Protein AF-A0A1G4JV07-F1 (afdb_monomer)

Solvent-accessible surface area (backbone atoms only — not comparable to full-atom values): 12553 Å² total; per-residue (Å²): 105,72,64,54,53,48,37,48,49,51,41,51,51,50,42,48,56,48,34,62,59,65,68,44,61,67,63,41,52,52,54,50,50,49,52,51,47,24,53,51,43,24,53,48,52,45,50,46,49,62,50,58,77,54,56,91,57,59,74,72,52,53,56,52,48,52,50,50,49,55,51,44,47,50,50,52,42,50,44,52,52,53,50,50,52,49,50,51,50,51,53,50,45,68,73,70,62,49,64,71,69,69,44,64,68,37,84,72,34,50,63,60,37,56,76,70,69,53,54,60,89,92,75,46,65,71,60,64,60,52,51,51,51,52,50,42,54,50,37,49,33,44,31,34,40,42,24,54,26,56,45,58,78,46,98,88,51,67,69,28,41,50,36,40,93,72,41,46,50,90,82,47,44,59,53,17,70,80,69,32,63,55,84,79,66,84,85,79,70,84,43,76,49,46,64,68,64,79,79,74,66,79,94,71,93,76,83,78,86,74,84,81,81,76,87,128

Radius of gyration: 21.85 Å; Cα contacts (8 Å, |Δi|>4): 195; chains: 1; bounding box: 50×55×67 Å

Structure (mmCIF, N/CA/C/O backbone):
data_AF-A0A1G4JV07-F1
#
_entry.id   AF-A0A1G4JV07-F1
#
loop_
_atom_site.group_PDB
_atom_site.id
_atom_site.type_symbol
_atom_site.label_atom_id
_atom_site.label_alt_id
_atom_site.label_comp_id
_atom_site.label_asym_id
_atom_site.label_entity_id
_atom_site.label_seq_id
_atom_site.pdbx_PDB_ins_code
_atom_site.Cartn_x
_atom_site.Cartn_y
_atom_site.Cartn_z
_atom_site.occupancy
_atom_site.B_iso_or_equiv
_atom_site.auth_seq_id
_atom_site.auth_comp_id
_atom_site.auth_asym_id
_atom_site.auth_atom_id
_atom_site.pdbx_PDB_model_num
ATOM 1 N N . MET A 1 1 ? 0.736 11.954 13.810 1.00 45.38 1 MET A N 1
ATOM 2 C CA . MET A 1 1 ? 0.238 12.634 12.599 1.00 45.38 1 MET A CA 1
ATOM 3 C C . MET A 1 1 ? 1.347 12.942 11.595 1.00 45.38 1 MET A C 1
ATOM 5 O O . MET A 1 1 ? 1.113 12.689 10.425 1.00 45.38 1 MET A O 1
ATOM 9 N N . LEU A 1 2 ? 2.545 13.404 11.997 1.00 49.53 2 LEU A N 1
ATOM 10 C CA . LEU A 1 2 ? 3.624 13.698 11.031 1.00 49.53 2 LEU A CA 1
ATOM 11 C C . LEU A 1 2 ? 4.110 12.476 10.221 1.00 49.53 2 LEU A C 1
ATOM 13 O O . LEU A 1 2 ? 4.391 12.617 9.039 1.00 49.53 2 LEU A O 1
ATOM 17 N N . THR A 1 3 ? 4.195 11.286 10.828 1.00 62.28 3 THR A N 1
ATOM 18 C CA . THR A 1 3 ? 4.752 10.081 10.179 1.00 62.28 3 THR A CA 1
ATOM 19 C C . THR A 1 3 ? 3.843 9.521 9.087 1.00 62.28 3 THR A C 1
ATOM 21 O O . THR A 1 3 ? 4.294 9.343 7.961 1.00 62.28 3 THR A O 1
ATOM 24 N N . SER A 1 4 ? 2.549 9.333 9.359 1.00 62.31 4 SER A N 1
ATOM 25 C CA . SER A 1 4 ? 1.594 8.837 8.356 1.00 62.31 4 SER A CA 1
ATOM 26 C C . SER A 1 4 ? 1.399 9.800 7.180 1.00 62.31 4 SER A C 1
ATOM 28 O O . SER A 1 4 ? 1.279 9.359 6.038 1.00 62.31 4 SER A O 1
ATOM 30 N N . GLN A 1 5 ? 1.433 11.115 7.423 1.00 69.19 5 GLN A N 1
ATOM 31 C CA . GLN A 1 5 ? 1.396 12.109 6.346 1.00 69.19 5 GLN A CA 1
ATOM 32 C C . GLN A 1 5 ? 2.685 12.122 5.518 1.00 69.19 5 GLN A C 1
ATOM 34 O O . GLN A 1 5 ? 2.612 12.262 4.300 1.00 69.19 5 GLN A O 1
ATOM 39 N N . LEU A 1 6 ? 3.845 11.919 6.151 1.00 75.88 6 LEU A N 1
ATOM 40 C CA . LEU A 1 6 ? 5.125 11.794 5.457 1.00 75.88 6 LEU A CA 1
ATOM 41 C C . LEU A 1 6 ? 5.148 10.550 4.558 1.00 75.88 6 LEU A C 1
ATOM 43 O O . LEU A 1 6 ? 5.502 10.657 3.388 1.00 75.88 6 LEU A O 1
ATOM 47 N N . PHE A 1 7 ? 4.720 9.389 5.063 1.00 75.50 7 PHE A N 1
ATOM 48 C CA . PHE A 1 7 ? 4.645 8.164 4.258 1.00 75.50 7 PHE A CA 1
ATOM 49 C C . PHE A 1 7 ? 3.632 8.286 3.117 1.00 75.50 7 PHE A C 1
ATOM 51 O O . PHE A 1 7 ? 3.923 7.866 1.997 1.00 75.50 7 PHE A O 1
ATOM 58 N N . GLY A 1 8 ? 2.492 8.941 3.361 1.00 76.06 8 GLY A N 1
ATOM 59 C CA . GLY A 1 8 ? 1.534 9.283 2.313 1.00 76.06 8 GLY A CA 1
ATOM 60 C C . GLY A 1 8 ? 2.152 10.173 1.232 1.00 76.06 8 GLY A C 1
ATOM 61 O O . GLY A 1 8 ? 2.040 9.859 0.051 1.00 76.06 8 GLY A O 1
ATOM 62 N N . LEU A 1 9 ? 2.861 11.240 1.618 1.00 83.06 9 LEU A N 1
ATOM 63 C CA . LEU A 1 9 ? 3.561 12.132 0.687 1.00 83.06 9 LEU A CA 1
ATOM 64 C C . LEU A 1 9 ? 4.611 11.374 -0.138 1.00 83.06 9 LEU A C 1
ATOM 66 O O . LEU A 1 9 ? 4.655 11.525 -1.355 1.00 83.06 9 LEU A O 1
ATOM 70 N N . ILE A 1 10 ? 5.418 10.526 0.507 1.00 83.94 10 ILE A N 1
ATOM 71 C CA . ILE A 1 10 ? 6.419 9.691 -0.168 1.00 83.94 10 ILE A CA 1
ATOM 72 C C . ILE A 1 10 ? 5.736 8.746 -1.167 1.00 83.94 10 ILE A C 1
ATOM 74 O O . ILE A 1 10 ? 6.176 8.665 -2.312 1.00 83.94 10 ILE A O 1
ATOM 78 N N . CYS A 1 11 ? 4.623 8.102 -0.794 1.00 84.56 11 CYS A N 1
ATOM 79 C CA . CYS A 1 11 ? 3.838 7.276 -1.717 1.00 84.56 11 CYS A CA 1
ATOM 80 C C . CYS A 1 11 ? 3.344 8.079 -2.927 1.00 84.56 11 CYS A C 1
ATOM 82 O O . CYS A 1 11 ? 3.440 7.595 -4.055 1.00 84.56 11 CYS A O 1
ATOM 84 N N . TYR A 1 12 ? 2.853 9.306 -2.724 1.00 85.31 12 TYR A N 1
ATOM 85 C CA . TYR A 1 12 ? 2.418 10.174 -3.822 1.00 85.31 12 TYR A CA 1
ATOM 86 C C . TYR A 1 12 ? 3.574 10.555 -4.751 1.00 85.31 12 TYR A C 1
ATOM 88 O O . TYR A 1 12 ? 3.421 10.472 -5.969 1.00 85.31 12 TYR A O 1
ATOM 96 N N . VAL A 1 13 ? 4.739 10.909 -4.200 1.00 85.12 13 VAL A N 1
ATOM 97 C CA . VAL A 1 13 ? 5.937 11.232 -4.991 1.00 85.12 13 VAL A CA 1
ATOM 98 C C . VAL A 1 13 ? 6.395 10.017 -5.796 1.00 85.12 13 VAL A C 1
ATOM 100 O O . VAL A 1 13 ? 6.597 10.136 -7.000 1.00 85.12 13 VAL A O 1
ATOM 103 N N . LEU A 1 14 ? 6.494 8.835 -5.179 1.00 83.81 14 LEU A N 1
ATOM 104 C CA . LEU A 1 14 ? 6.879 7.603 -5.879 1.00 83.81 14 LEU A CA 1
ATOM 105 C C . LEU A 1 14 ? 5.873 7.228 -6.974 1.00 83.81 14 LEU A C 1
ATOM 107 O O . LEU A 1 14 ? 6.273 6.836 -8.069 1.00 83.81 14 LEU A O 1
ATOM 111 N N . THR A 1 15 ? 4.576 7.404 -6.712 1.00 84.25 15 THR A N 1
ATOM 112 C CA . THR A 1 15 ? 3.515 7.172 -7.704 1.00 84.25 15 THR A CA 1
ATOM 113 C C . THR A 1 15 ? 3.639 8.141 -8.880 1.00 84.25 15 THR A C 1
ATOM 115 O O . THR A 1 15 ? 3.495 7.733 -10.031 1.00 84.25 15 THR A O 1
ATOM 118 N N . TYR A 1 16 ? 3.952 9.412 -8.615 1.00 83.44 16 TYR A N 1
ATOM 119 C CA . TYR A 1 16 ? 4.174 10.413 -9.655 1.00 83.44 16 TYR A CA 1
ATOM 120 C C . TYR A 1 16 ? 5.421 10.106 -10.490 1.00 83.44 16 TYR A C 1
ATOM 122 O O . TYR A 1 16 ? 5.351 10.128 -11.715 1.00 83.44 16 TYR A O 1
ATOM 130 N N . VAL A 1 17 ? 6.543 9.754 -9.853 1.00 80.06 17 VAL A N 1
ATOM 131 C CA . VAL A 1 17 ? 7.764 9.346 -10.568 1.00 80.06 17 VAL A CA 1
ATOM 132 C C . VAL A 1 17 ? 7.484 8.126 -11.448 1.00 80.06 17 VAL A C 1
ATOM 134 O O . VAL A 1 17 ? 7.897 8.103 -12.605 1.00 80.06 17 VAL A O 1
ATOM 137 N N . ARG A 1 18 ? 6.719 7.145 -10.948 1.00 78.38 18 ARG A N 1
ATOM 138 C CA . ARG A 1 18 ? 6.281 5.990 -11.744 1.00 78.38 18 ARG A CA 1
ATOM 139 C C . ARG A 1 18 ? 5.423 6.400 -12.940 1.00 78.38 18 ARG A C 1
ATOM 141 O O . ARG A 1 18 ? 5.632 5.903 -14.040 1.00 78.38 18 ARG A O 1
ATOM 148 N N . TYR A 1 19 ? 4.473 7.312 -12.740 1.00 81.94 19 TYR A N 1
ATOM 149 C CA . TYR A 1 19 ? 3.613 7.816 -13.809 1.00 81.94 19 TYR A CA 1
ATOM 150 C C . TYR A 1 19 ? 4.407 8.518 -14.910 1.00 81.94 19 TYR A C 1
ATOM 152 O O . TYR A 1 19 ? 4.216 8.226 -16.084 1.00 81.94 19 TYR A O 1
ATOM 160 N N . VAL A 1 20 ? 5.327 9.407 -14.530 1.00 74.38 20 VAL A N 1
ATOM 161 C CA . VAL A 1 20 ? 6.199 10.116 -15.476 1.00 74.38 20 VAL A CA 1
ATOM 162 C C . VAL A 1 20 ? 7.086 9.142 -16.255 1.00 74.38 20 VAL A C 1
ATOM 164 O O . VAL A 1 20 ? 7.470 9.440 -17.381 1.00 74.38 20 VAL A O 1
ATOM 167 N N . ARG A 1 21 ? 7.393 7.974 -15.682 1.00 69.94 21 ARG A N 1
ATOM 168 C CA . ARG A 1 21 ? 8.252 6.967 -16.304 1.00 69.94 21 ARG A CA 1
ATOM 169 C C . ARG A 1 21 ? 7.512 6.015 -17.248 1.00 69.94 21 ARG A C 1
ATOM 171 O O . ARG A 1 21 ? 8.011 5.765 -18.336 1.00 69.94 21 ARG A O 1
ATOM 178 N N . ASP A 1 22 ? 6.338 5.528 -16.849 1.00 69.25 22 ASP A N 1
ATOM 179 C CA . ASP A 1 22 ? 5.623 4.448 -17.553 1.00 69.25 22 ASP A CA 1
ATOM 180 C C . ASP A 1 22 ? 4.288 4.890 -18.190 1.00 69.25 22 ASP A C 1
ATOM 182 O O . ASP A 1 22 ? 3.623 4.097 -18.852 1.00 69.25 22 ASP A O 1
ATOM 186 N N . ASN A 1 23 ? 3.825 6.121 -17.931 1.00 70.69 23 ASN A N 1
ATOM 187 C CA . ASN A 1 23 ? 2.528 6.676 -18.365 1.00 70.69 23 ASN A CA 1
ATOM 188 C C . ASN A 1 23 ? 1.293 5.796 -18.045 1.00 70.69 23 ASN A C 1
ATOM 190 O O . ASN A 1 23 ? 0.212 5.949 -18.617 1.00 70.69 23 ASN A O 1
ATOM 194 N N . SER A 1 24 ? 1.427 4.847 -17.117 1.00 75.56 24 SER A N 1
ATOM 195 C CA . SER A 1 24 ? 0.362 3.905 -16.782 1.00 75.56 24 SER A CA 1
ATOM 196 C C . SER A 1 24 ? -0.582 4.495 -15.736 1.00 75.56 24 SER A C 1
ATOM 198 O O . SER A 1 24 ? -0.331 4.436 -14.530 1.00 75.56 24 SER A O 1
ATOM 200 N N . LEU A 1 25 ? -1.713 5.035 -16.199 1.00 81.19 25 LEU A N 1
ATOM 201 C CA . LEU A 1 25 ? -2.770 5.564 -15.328 1.00 81.19 25 LEU A CA 1
ATOM 202 C C . LEU A 1 25 ? -3.354 4.498 -14.389 1.00 81.19 25 LEU A C 1
ATOM 204 O O . LEU A 1 25 ? -3.706 4.809 -13.255 1.00 81.19 25 LEU A O 1
ATOM 208 N N . SER A 1 26 ? -3.418 3.236 -14.823 1.00 79.56 26 SER A N 1
ATOM 209 C CA . SER A 1 26 ? -3.935 2.132 -14.001 1.00 79.56 26 SER A CA 1
ATOM 210 C C . SER A 1 26 ? -3.124 1.950 -12.715 1.00 79.56 26 SER A C 1
ATOM 212 O O . SER A 1 26 ? -3.693 1.846 -11.630 1.00 79.56 26 SER A O 1
ATOM 214 N N . ASN A 1 27 ? -1.790 1.970 -12.816 1.00 80.12 27 ASN A N 1
ATOM 215 C CA . ASN A 1 27 ? -0.911 1.820 -11.655 1.00 80.12 27 ASN A CA 1
ATOM 216 C C . ASN A 1 27 ? -1.026 3.009 -10.696 1.00 80.12 27 ASN A C 1
ATOM 218 O O . ASN A 1 27 ? -0.979 2.819 -9.480 1.00 80.12 27 ASN A O 1
ATOM 222 N N . VAL A 1 28 ? -1.234 4.218 -11.226 1.00 85.75 28 VAL A N 1
ATOM 223 C CA . VAL A 1 28 ? -1.490 5.416 -10.415 1.00 85.75 28 VAL A CA 1
ATOM 224 C C . VAL A 1 28 ? -2.796 5.280 -9.647 1.00 85.75 28 VAL A C 1
ATOM 226 O O . VAL A 1 28 ? -2.808 5.467 -8.433 1.00 85.75 28 VAL A O 1
ATOM 229 N N . ILE A 1 29 ? -3.883 4.915 -10.332 1.00 88.00 29 ILE A N 1
ATOM 230 C CA . ILE A 1 29 ? -5.209 4.780 -9.721 1.00 88.00 29 ILE A CA 1
ATOM 231 C C . ILE A 1 29 ? -5.180 3.729 -8.611 1.00 88.00 29 ILE A C 1
ATOM 233 O O . ILE A 1 29 ? -5.632 4.014 -7.504 1.00 88.00 29 ILE A O 1
ATOM 237 N N . LEU A 1 30 ? -4.603 2.550 -8.873 1.00 87.88 30 LEU A N 1
ATOM 238 C CA . LEU A 1 30 ? -4.449 1.503 -7.860 1.00 87.88 30 LEU A CA 1
ATOM 239 C C . LEU A 1 30 ? -3.629 2.005 -6.668 1.00 87.88 30 LEU A C 1
ATOM 241 O O . LEU A 1 30 ? -4.051 1.846 -5.524 1.00 87.88 30 LEU A O 1
ATOM 245 N N . SER A 1 31 ? -2.511 2.686 -6.931 1.00 87.31 31 SER A N 1
ATOM 246 C CA . SER A 1 31 ? -1.626 3.149 -5.864 1.00 87.31 31 SER A CA 1
ATOM 247 C C . SER A 1 31 ? -2.277 4.194 -4.962 1.00 87.31 31 SER A C 1
ATOM 249 O O . SER A 1 31 ? -2.151 4.124 -3.738 1.00 87.31 31 SER A O 1
ATOM 251 N N . VAL A 1 32 ? -3.011 5.138 -5.556 1.00 89.31 32 VAL A N 1
ATOM 252 C CA . VAL A 1 32 ? -3.782 6.150 -4.825 1.00 89.31 32 VAL A CA 1
ATOM 253 C C . VAL A 1 32 ? -4.914 5.496 -4.038 1.00 89.31 32 VAL A C 1
ATOM 255 O O . VAL A 1 32 ? -5.127 5.844 -2.879 1.00 89.31 32 VAL A O 1
ATOM 258 N N . LEU A 1 33 ? -5.608 4.516 -4.623 1.00 89.81 33 LEU A N 1
ATOM 259 C CA . LEU A 1 33 ? -6.705 3.811 -3.963 1.00 89.81 33 LEU A CA 1
ATOM 260 C C . LEU A 1 33 ? -6.233 3.094 -2.690 1.00 89.81 33 LEU A C 1
ATOM 262 O O . LEU A 1 33 ? -6.895 3.188 -1.658 1.00 89.81 33 LEU A O 1
ATOM 266 N N . VAL A 1 34 ? -5.058 2.457 -2.729 1.00 89.81 34 VAL A N 1
ATOM 267 C CA . VAL A 1 34 ? -4.426 1.833 -1.554 1.00 89.81 34 VAL A CA 1
ATOM 268 C C . VAL A 1 34 ? -4.163 2.863 -0.449 1.00 89.81 34 VAL A C 1
ATOM 270 O O . VAL A 1 34 ? -4.516 2.628 0.706 1.00 89.81 34 VAL A O 1
ATOM 273 N N . VAL A 1 35 ? -3.605 4.030 -0.789 1.00 88.38 35 VAL A N 1
ATOM 274 C CA . VAL A 1 35 ? -3.335 5.105 0.186 1.00 88.38 35 VAL A CA 1
ATOM 275 C C . VAL A 1 35 ? -4.632 5.655 0.785 1.00 88.38 35 VAL A C 1
ATOM 277 O O . VAL A 1 35 ? -4.716 5.842 2.000 1.00 88.38 35 VAL A O 1
ATOM 280 N N . VAL A 1 36 ? -5.658 5.881 -0.039 1.00 89.38 36 VAL A N 1
ATOM 281 C CA . VAL A 1 36 ? -6.969 6.368 0.418 1.00 89.38 36 VAL A CA 1
ATOM 282 C C . VAL A 1 36 ? -7.625 5.362 1.363 1.00 89.38 36 VAL A C 1
ATOM 284 O O . VAL A 1 36 ? -8.114 5.756 2.420 1.00 89.38 36 VAL A O 1
ATOM 287 N N . ILE A 1 37 ? -7.592 4.064 1.045 1.00 89.94 37 ILE A N 1
ATOM 288 C CA . ILE A 1 37 ? -8.144 3.025 1.925 1.00 89.94 37 ILE A CA 1
ATOM 289 C C . ILE A 1 37 ? -7.410 2.997 3.268 1.00 89.94 37 ILE A C 1
ATOM 291 O O . ILE A 1 37 ? -8.069 2.924 4.303 1.00 89.94 37 ILE A O 1
ATOM 295 N N . SER A 1 38 ? -6.080 3.129 3.282 1.00 88.31 38 SER A N 1
ATOM 296 C CA . SER A 1 38 ? -5.305 3.235 4.527 1.00 88.31 38 SER A CA 1
ATOM 297 C C . SER A 1 38 ? -5.743 4.430 5.382 1.00 88.31 38 SER A C 1
ATOM 299 O O . SER A 1 38 ? -5.912 4.303 6.594 1.00 88.31 38 SER A O 1
ATOM 301 N N . GLN A 1 39 ? -6.009 5.587 4.769 1.00 86.81 39 GLN A N 1
ATOM 302 C CA . GLN A 1 39 ? -6.511 6.760 5.493 1.00 86.81 39 GLN A CA 1
ATOM 303 C C . GLN A 1 39 ? -7.926 6.548 6.048 1.00 86.81 39 GLN A C 1
ATOM 305 O O . GLN A 1 39 ? -8.197 6.918 7.192 1.00 86.81 39 GLN A O 1
ATOM 310 N N . VAL A 1 40 ? -8.819 5.929 5.270 1.00 87.56 40 VAL A N 1
ATOM 311 C CA . VAL A 1 40 ? -10.175 5.579 5.723 1.00 87.56 40 VAL A CA 1
ATOM 312 C C . VAL A 1 40 ? -10.116 4.587 6.885 1.00 87.56 40 VAL A C 1
ATOM 314 O O . VAL A 1 40 ? -10.812 4.773 7.880 1.00 87.56 40 VAL A O 1
ATOM 317 N N . LEU A 1 41 ? -9.246 3.575 6.809 1.00 87.00 41 LEU A N 1
ATOM 318 C CA . LEU A 1 41 ? -9.005 2.630 7.900 1.00 87.00 41 LEU A CA 1
ATOM 319 C C . LEU A 1 41 ? -8.588 3.353 9.178 1.00 87.00 41 LEU A C 1
ATOM 321 O O . LEU A 1 41 ? -9.189 3.120 10.221 1.00 87.00 41 LEU A O 1
ATOM 325 N N . HIS A 1 42 ? -7.637 4.283 9.096 1.00 85.69 42 HIS A N 1
ATOM 326 C CA . HIS A 1 42 ? -7.209 5.067 10.254 1.00 85.69 42 HIS A CA 1
ATOM 327 C C . HIS A 1 42 ? -8.369 5.823 10.922 1.00 85.69 42 HIS A C 1
ATOM 329 O O . HIS A 1 42 ? -8.514 5.817 12.149 1.00 85.69 42 HIS A O 1
ATOM 335 N N . GLN A 1 43 ? -9.228 6.457 10.116 1.00 84.56 43 GLN A N 1
ATOM 336 C CA . GLN A 1 43 ? -10.413 7.156 10.616 1.00 84.56 43 GLN A CA 1
ATOM 337 C C . GLN A 1 43 ? -11.398 6.192 11.286 1.00 84.56 43 GLN A C 1
ATOM 339 O O . GLN A 1 43 ? -11.912 6.499 12.362 1.00 84.56 43 GLN A O 1
ATOM 344 N N . MET A 1 44 ? -11.619 5.018 10.690 1.00 85.62 44 MET A N 1
ATOM 345 C CA . MET A 1 44 ? -12.511 3.990 11.230 1.00 85.62 44 MET A CA 1
ATOM 346 C C . MET A 1 44 ? -11.988 3.396 12.538 1.00 85.62 44 MET A C 1
ATOM 348 O O . MET A 1 44 ? -12.758 3.290 13.488 1.00 85.62 44 MET A O 1
ATOM 352 N N . VAL A 1 45 ? -10.693 3.079 12.639 1.00 83.25 45 VAL A N 1
ATOM 353 C CA . VAL A 1 45 ? -10.090 2.587 13.892 1.00 83.25 45 VAL A CA 1
ATOM 354 C C . VAL A 1 45 ? -10.182 3.654 14.986 1.00 83.25 45 VAL A C 1
ATOM 356 O O . VAL A 1 45 ? -10.590 3.360 16.109 1.00 83.25 45 VAL A O 1
ATOM 359 N N . THR A 1 46 ? -9.902 4.918 14.654 1.00 81.50 46 THR A N 1
ATOM 360 C CA . THR A 1 46 ? -10.037 6.039 15.599 1.00 81.50 46 THR A CA 1
ATOM 361 C C . THR A 1 46 ? -11.485 6.215 16.072 1.00 81.50 46 THR A C 1
ATOM 363 O O . THR A 1 46 ? -11.734 6.463 17.254 1.00 81.50 46 THR A O 1
ATOM 366 N N . MET A 1 47 ? -12.458 6.089 15.166 1.00 82.25 47 MET A N 1
ATOM 367 C CA . MET A 1 47 ? -13.882 6.176 15.496 1.00 82.25 47 MET A CA 1
ATOM 368 C C . MET A 1 47 ? -14.336 4.996 16.362 1.00 82.25 47 MET A C 1
ATOM 370 O O . MET A 1 47 ? -15.040 5.211 17.350 1.00 82.25 47 MET A O 1
ATOM 374 N N . TYR A 1 48 ? -13.897 3.778 16.027 1.00 82.56 48 TYR A N 1
ATOM 375 C CA . TYR A 1 48 ? -14.165 2.567 16.799 1.00 82.56 48 TYR A CA 1
ATOM 376 C C . TYR A 1 48 ? -13.643 2.715 18.230 1.00 82.56 48 TYR A C 1
ATOM 378 O O . TYR A 1 48 ? -14.390 2.506 19.180 1.00 82.56 48 TYR A O 1
ATOM 386 N N . TYR A 1 49 ? -12.403 3.180 18.392 1.00 77.94 49 TYR A N 1
ATOM 387 C CA . TYR A 1 49 ? 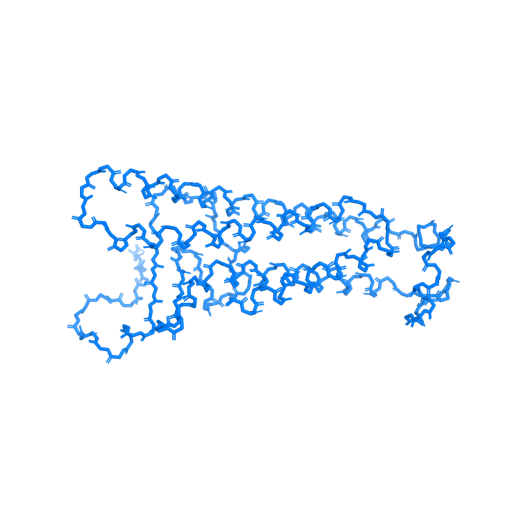-11.809 3.428 19.703 1.00 77.94 49 TYR A CA 1
ATOM 388 C C . TYR A 1 49 ? -12.627 4.432 20.533 1.00 77.94 49 TYR A C 1
ATOM 390 O O . TYR A 1 49 ? -13.026 4.139 21.661 1.00 77.94 49 TYR A O 1
ATOM 398 N N . LYS A 1 50 ? -12.939 5.606 19.961 1.00 77.81 50 LYS A N 1
ATOM 399 C CA . LYS A 1 50 ? -13.701 6.659 20.658 1.00 77.81 50 LYS A CA 1
ATOM 400 C C . LYS A 1 50 ? -15.079 6.185 21.120 1.00 77.81 50 LYS A C 1
ATOM 402 O O . LYS A 1 50 ? -15.543 6.622 22.172 1.00 77.81 50 LYS A O 1
ATOM 407 N N . LYS A 1 51 ? -15.743 5.331 20.335 1.00 78.12 51 LYS A N 1
ATOM 408 C CA . LYS A 1 51 ? -17.045 4.758 20.704 1.00 78.12 51 LYS A CA 1
ATOM 409 C C . LYS A 1 51 ? -16.923 3.601 21.696 1.00 78.12 51 LYS A C 1
ATOM 411 O O . LYS A 1 51 ? -17.748 3.529 22.602 1.00 78.12 51 LYS A O 1
ATOM 416 N N . SER A 1 52 ? -15.888 2.768 21.580 1.00 75.38 52 SER A N 1
ATOM 417 C CA . SER A 1 52 ? -15.599 1.665 22.508 1.00 75.38 52 SER A CA 1
ATOM 418 C C . SER A 1 52 ? -15.310 2.178 23.925 1.00 75.38 52 SER A C 1
ATOM 420 O O . SER A 1 52 ? -15.850 1.650 24.888 1.00 75.38 52 SER A O 1
ATOM 422 N N . GLN A 1 53 ? -14.585 3.293 24.075 1.00 71.00 53 GLN A N 1
ATOM 423 C CA . GLN A 1 53 ? -14.344 3.903 25.393 1.00 71.00 53 GLN A CA 1
ATOM 424 C C . GLN A 1 53 ? -15.618 4.473 26.051 1.00 71.00 53 GLN A C 1
ATOM 426 O O . GLN A 1 53 ? -15.676 4.637 27.265 1.00 71.00 53 GLN A O 1
ATOM 431 N N . ARG A 1 54 ? -16.644 4.795 25.256 1.00 70.12 54 ARG A N 1
ATOM 432 C CA . ARG A 1 54 ? -17.940 5.308 25.733 1.00 70.12 54 ARG A CA 1
ATOM 433 C C . ARG A 1 54 ? -18.991 4.204 25.889 1.00 70.12 54 ARG A C 1
ATOM 435 O O . ARG A 1 54 ? -20.156 4.528 26.100 1.00 70.12 54 ARG A O 1
ATOM 442 N N . ALA A 1 55 ? -18.607 2.934 25.746 1.00 59.34 55 ALA A N 1
ATOM 443 C CA . ALA A 1 55 ? -19.522 1.794 25.672 1.00 59.34 55 ALA A CA 1
ATOM 444 C C . ALA A 1 55 ? -20.246 1.447 26.991 1.00 59.34 55 ALA A C 1
ATOM 446 O O . ALA A 1 55 ? -21.080 0.549 26.991 1.00 59.34 55 ALA A O 1
ATOM 447 N N . ASP A 1 56 ? -20.026 2.192 28.080 1.00 57.88 56 ASP A N 1
ATOM 448 C CA . ASP A 1 56 ? -20.821 2.078 29.316 1.00 57.88 56 ASP A CA 1
ATOM 449 C C . ASP A 1 56 ? -22.296 2.525 29.156 1.00 57.88 56 ASP A C 1
ATOM 451 O O . ASP A 1 56 ? -23.067 2.486 30.115 1.00 57.88 56 ASP A O 1
ATOM 455 N N . GLN A 1 57 ? -22.730 2.950 27.961 1.00 53.91 57 GLN A N 1
ATOM 456 C CA . GLN A 1 57 ? -24.086 3.445 27.699 1.00 53.91 57 GLN A CA 1
ATOM 457 C C . GLN A 1 57 ? -24.821 2.637 26.612 1.00 53.91 57 GLN A C 1
ATOM 459 O O . GLN A 1 57 ? -24.901 3.042 25.459 1.00 53.91 57 GLN A O 1
ATOM 464 N N . GLY A 1 58 ? -25.445 1.525 27.013 1.00 61.12 58 GLY A N 1
ATOM 465 C CA . GLY A 1 58 ? -26.633 0.970 26.345 1.00 61.12 58 GLY A CA 1
ATOM 466 C C . GLY A 1 58 ? -26.437 0.100 25.090 1.00 61.12 58 GLY A C 1
ATOM 467 O O . GLY A 1 58 ? -25.411 0.102 24.418 1.00 61.12 58 GLY A O 1
ATOM 468 N N . GLN A 1 59 ? -27.495 -0.656 24.780 1.00 66.44 59 GLN A N 1
ATOM 469 C CA . GLN A 1 59 ? -27.556 -1.689 23.737 1.00 66.44 59 GLN A CA 1
ATOM 470 C C . GLN A 1 59 ? -27.454 -1.117 22.305 1.00 66.44 59 GLN A C 1
ATOM 472 O O . GLN A 1 59 ? -26.841 -1.737 21.442 1.00 66.44 59 GLN A O 1
ATOM 477 N N . GLU A 1 60 ? -27.959 0.101 22.066 1.00 70.38 60 GLU A N 1
ATOM 478 C CA . GLU A 1 60 ? -27.859 0.790 20.764 1.00 70.38 60 GLU A CA 1
ATOM 479 C C . GLU A 1 60 ? -26.405 1.093 20.365 1.00 70.38 60 GLU A C 1
ATOM 481 O O . GLU A 1 60 ? -26.045 1.033 19.190 1.00 70.38 60 GLU A O 1
ATOM 486 N N . GLN A 1 61 ? -25.532 1.366 21.338 1.00 73.00 61 GLN A N 1
ATOM 487 C CA . GLN A 1 61 ? -24.139 1.716 21.063 1.00 73.00 61 GLN A CA 1
ATOM 488 C C . GLN A 1 61 ? -23.288 0.488 20.694 1.00 73.00 61 GLN A C 1
ATOM 490 O O . GLN A 1 61 ? -22.291 0.613 19.978 1.00 73.00 61 GLN A O 1
ATOM 495 N N . GLN A 1 62 ? -23.709 -0.706 21.121 1.00 74.44 62 GLN A N 1
ATOM 496 C CA . GLN A 1 62 ? -23.076 -1.975 20.759 1.00 74.44 62 GLN A CA 1
ATOM 497 C C . GLN A 1 62 ? -23.346 -2.344 19.287 1.00 74.44 62 GLN A C 1
ATOM 499 O O . GLN A 1 62 ? -22.430 -2.776 18.580 1.00 74.44 62 GLN A O 1
ATOM 504 N N . ASP A 1 63 ? -24.555 -2.070 18.785 1.00 78.94 63 ASP A N 1
ATOM 505 C CA . ASP A 1 63 ? -24.911 -2.256 17.370 1.00 78.94 63 ASP A CA 1
ATOM 506 C C . ASP A 1 63 ? -24.133 -1.299 16.448 1.00 78.94 63 ASP A C 1
ATOM 508 O O . ASP A 1 63 ? -23.656 -1.684 15.370 1.00 78.94 63 ASP A O 1
ATOM 512 N N . GLU A 1 64 ? -23.929 -0.052 16.885 1.00 82.06 64 GLU A N 1
ATOM 513 C CA . GLU A 1 64 ? -23.084 0.907 16.170 1.00 82.06 64 GLU A CA 1
ATOM 514 C C . GLU A 1 64 ? -21.619 0.453 16.108 1.00 82.06 64 GLU A C 1
ATOM 516 O O . GLU A 1 64 ? -20.977 0.573 15.060 1.00 82.06 64 GLU A O 1
ATOM 521 N N . LEU A 1 65 ? -21.086 -0.089 17.208 1.00 81.38 65 LEU A N 1
ATOM 522 C CA . LEU A 1 65 ? -19.710 -0.578 17.284 1.00 81.38 65 LEU A CA 1
ATOM 523 C C . LEU A 1 65 ? -19.492 -1.782 16.352 1.00 81.38 65 LEU A C 1
ATOM 525 O O . LEU A 1 65 ? -18.528 -1.802 15.581 1.00 81.38 65 LEU A O 1
ATOM 529 N N . SER A 1 66 ? -20.442 -2.725 16.340 1.00 82.44 66 SER A N 1
ATOM 530 C CA . SER A 1 66 ? -20.459 -3.861 15.406 1.00 82.44 66 SER A CA 1
ATOM 531 C C . SER A 1 66 ? -20.503 -3.397 13.947 1.00 82.44 66 SER A C 1
ATOM 533 O O . SER A 1 66 ? -19.810 -3.938 13.081 1.00 82.44 66 SER A O 1
ATOM 535 N N . THR A 1 67 ? -21.273 -2.346 13.656 1.00 85.56 67 THR A N 1
ATOM 536 C CA . THR A 1 67 ? -21.362 -1.780 12.304 1.00 85.56 67 THR A CA 1
ATOM 537 C C . THR A 1 67 ? -20.034 -1.169 11.859 1.00 85.56 67 THR A C 1
ATOM 539 O O . THR A 1 67 ? -19.573 -1.452 10.750 1.00 85.56 67 THR A O 1
ATOM 542 N N . ILE A 1 68 ? -19.378 -0.383 12.722 1.00 85.31 68 ILE A N 1
ATOM 543 C CA . ILE A 1 68 ? -18.057 0.200 12.432 1.00 85.31 68 ILE A CA 1
ATOM 544 C C . ILE A 1 68 ? -17.031 -0.909 12.195 1.00 85.31 68 ILE A C 1
ATOM 546 O O . ILE A 1 68 ? -16.269 -0.849 11.230 1.00 85.31 68 ILE A O 1
ATOM 550 N N . PHE A 1 69 ? -17.051 -1.954 13.019 1.00 84.44 69 PHE A N 1
ATOM 551 C CA . PHE A 1 69 ? -16.158 -3.095 12.865 1.00 84.44 69 PHE A CA 1
ATOM 552 C C . PHE A 1 69 ? -16.361 -3.840 11.537 1.00 84.44 69 PHE A C 1
ATOM 554 O O . PHE A 1 69 ? -15.400 -4.126 10.822 1.00 84.44 69 PHE A O 1
ATOM 561 N N . LYS A 1 70 ? -17.614 -4.085 11.134 1.00 85.88 70 LYS A N 1
ATOM 562 C CA . LYS A 1 70 ? -17.926 -4.695 9.829 1.00 85.88 70 LYS A CA 1
ATOM 563 C C . LYS A 1 70 ? -17.418 -3.850 8.661 1.00 85.88 70 LYS A C 1
ATOM 565 O O . LYS A 1 70 ? -16.945 -4.401 7.666 1.00 85.88 70 LYS A O 1
ATOM 570 N N . ILE A 1 71 ? -17.520 -2.523 8.757 1.00 88.31 71 ILE A N 1
ATOM 571 C CA . ILE A 1 71 ? -16.979 -1.607 7.743 1.00 88.31 71 ILE A CA 1
ATOM 572 C C . ILE A 1 71 ? -15.451 -1.693 7.718 1.00 8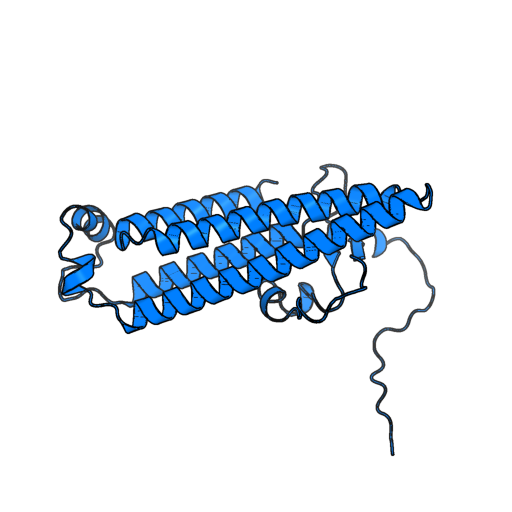8.31 71 ILE A C 1
ATOM 574 O O . ILE A 1 71 ? -14.872 -1.817 6.640 1.00 88.31 71 ILE A O 1
ATOM 578 N N . LEU A 1 72 ? -14.807 -1.710 8.884 1.00 87.50 72 LEU A N 1
ATOM 579 C CA . LEU A 1 72 ? -13.360 -1.851 8.998 1.00 87.50 72 LEU A CA 1
ATOM 580 C C . LEU A 1 72 ? -12.855 -3.145 8.342 1.00 87.50 72 LEU A C 1
ATOM 582 O O . LEU A 1 72 ? -11.946 -3.093 7.516 1.00 87.50 72 LEU A O 1
ATOM 586 N N . LEU A 1 73 ? -13.481 -4.290 8.632 1.00 86.31 73 LEU A N 1
ATOM 587 C CA . LEU A 1 73 ? -13.146 -5.569 7.999 1.00 86.31 73 LEU A CA 1
ATOM 588 C C . LEU A 1 73 ? -13.301 -5.521 6.476 1.00 86.31 73 LEU A C 1
ATOM 590 O O . LEU A 1 73 ? -12.459 -6.048 5.750 1.00 86.31 73 LEU A O 1
ATOM 594 N N . LYS A 1 74 ? -14.352 -4.868 5.963 1.00 88.56 74 LYS A N 1
ATOM 595 C CA . LYS A 1 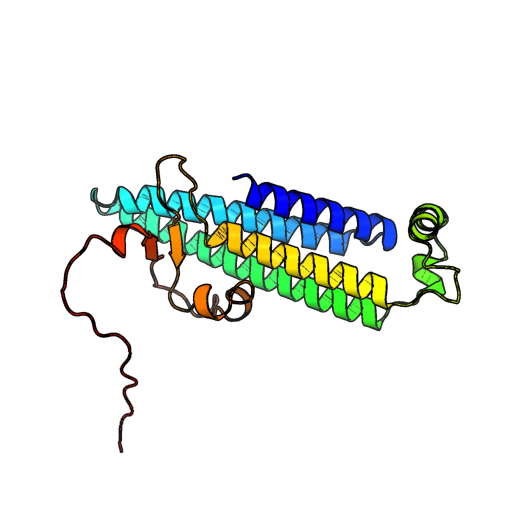74 ? -14.511 -4.664 4.514 1.00 88.56 74 LYS A CA 1
ATOM 596 C C . LYS A 1 74 ? -13.372 -3.824 3.940 1.00 88.56 74 LYS A C 1
ATOM 598 O O . LYS A 1 74 ? -12.839 -4.181 2.895 1.00 88.56 74 LYS A O 1
ATOM 603 N N . CYS A 1 75 ? -12.967 -2.753 4.619 1.00 89.12 75 CYS A N 1
ATOM 604 C CA . CYS A 1 75 ? -11.821 -1.947 4.202 1.00 89.12 75 CYS A CA 1
ATOM 605 C C . CYS A 1 75 ? -10.517 -2.762 4.188 1.00 89.12 75 CYS A C 1
ATOM 607 O O . CYS A 1 75 ? -9.755 -2.639 3.232 1.00 89.12 75 CYS A O 1
ATOM 609 N N . LEU A 1 76 ? -10.289 -3.637 5.176 1.00 88.75 76 LEU A N 1
ATOM 610 C CA . LEU A 1 76 ? -9.137 -4.550 5.206 1.00 88.75 76 LEU A CA 1
ATOM 611 C C . LEU A 1 76 ? -9.149 -5.531 4.021 1.00 88.75 76 LEU A C 1
ATOM 613 O O . LEU A 1 76 ? -8.135 -5.681 3.339 1.00 88.75 76 LEU A O 1
ATOM 617 N N . LYS A 1 77 ? -10.307 -6.134 3.719 1.00 89.06 77 LYS A N 1
ATOM 618 C CA . LYS A 1 77 ? -10.494 -7.012 2.548 1.00 89.06 77 LYS A CA 1
ATOM 619 C C . LYS A 1 77 ? -10.199 -6.281 1.241 1.00 89.06 77 LYS A C 1
ATOM 621 O O . LYS A 1 77 ? -9.472 -6.796 0.394 1.00 89.06 77 LYS A O 1
ATOM 626 N N . TYR A 1 78 ? -10.740 -5.073 1.075 1.00 90.56 78 TYR A N 1
ATOM 627 C CA . TYR A 1 78 ? -10.499 -4.269 -0.123 1.00 90.56 78 TYR A CA 1
ATOM 628 C C . TYR A 1 78 ? -9.035 -3.865 -0.253 1.00 90.56 78 TYR A C 1
ATOM 630 O O . TYR A 1 78 ? -8.489 -3.968 -1.348 1.00 90.56 78 TYR A O 1
ATOM 638 N N . PHE A 1 79 ? -8.386 -3.477 0.847 1.00 91.06 79 PHE A N 1
ATOM 639 C CA . PHE A 1 79 ? -6.955 -3.191 0.853 1.00 91.06 79 PHE A CA 1
ATOM 640 C C . PHE A 1 79 ? -6.149 -4.389 0.338 1.00 91.06 79 PHE A C 1
ATOM 642 O O . PHE A 1 79 ? -5.387 -4.239 -0.613 1.00 91.06 79 PHE A O 1
ATOM 649 N N . GLN A 1 80 ? -6.358 -5.583 0.907 1.00 90.81 80 GLN A N 1
ATOM 650 C CA . GLN A 1 80 ? -5.652 -6.799 0.490 1.00 90.81 80 GLN A CA 1
ATOM 651 C C . GLN A 1 80 ? -5.914 -7.144 -0.979 1.00 90.81 80 GLN A C 1
ATOM 653 O O . GLN A 1 80 ? -4.976 -7.440 -1.716 1.00 90.81 80 GLN A O 1
ATOM 658 N N . ALA A 1 81 ? -7.173 -7.073 -1.421 1.00 90.69 81 ALA A N 1
ATOM 659 C CA . ALA A 1 81 ? -7.546 -7.377 -2.799 1.00 90.69 81 ALA A CA 1
ATOM 660 C C . ALA A 1 81 ? -6.891 -6.407 -3.795 1.00 90.69 81 ALA A C 1
ATOM 662 O O . ALA A 1 81 ? -6.293 -6.841 -4.777 1.00 90.69 81 ALA A O 1
ATOM 663 N N . ILE A 1 82 ? -6.957 -5.100 -3.532 1.00 91.38 82 ILE A N 1
ATOM 664 C CA . ILE A 1 82 ? -6.376 -4.073 -4.407 1.00 91.38 82 ILE A CA 1
ATOM 665 C C . ILE A 1 82 ? -4.850 -4.168 -4.400 1.00 91.38 82 ILE A C 1
ATOM 667 O O . ILE A 1 82 ? -4.238 -4.099 -5.463 1.00 91.38 82 ILE A O 1
ATOM 671 N N . PHE A 1 83 ? -4.237 -4.383 -3.235 1.00 91.12 83 PHE A N 1
ATOM 672 C CA . PHE A 1 83 ? -2.793 -4.566 -3.123 1.00 91.12 83 PHE A CA 1
ATOM 673 C C . PHE A 1 83 ? -2.319 -5.806 -3.895 1.00 91.12 83 PHE A C 1
ATOM 675 O O . PHE A 1 83 ? -1.335 -5.734 -4.630 1.00 91.12 83 PHE A O 1
ATOM 682 N N . ALA A 1 84 ? -3.047 -6.923 -3.808 1.00 91.25 84 ALA A N 1
ATOM 683 C CA . ALA A 1 84 ? -2.753 -8.129 -4.580 1.00 91.25 84 ALA A CA 1
ATOM 684 C C . ALA A 1 84 ? -2.896 -7.892 -6.092 1.00 91.25 84 ALA A C 1
ATOM 686 O O . ALA A 1 84 ? -2.018 -8.287 -6.858 1.00 91.25 84 ALA A O 1
ATOM 687 N N . VAL A 1 85 ? -3.956 -7.200 -6.528 1.00 91.19 85 VAL A N 1
ATOM 688 C CA . VAL A 1 85 ? -4.136 -6.811 -7.938 1.00 91.19 85 VAL A CA 1
ATOM 689 C C . VAL A 1 85 ? -2.986 -5.922 -8.406 1.00 91.19 85 VAL A C 1
ATOM 691 O O . VAL A 1 85 ? -2.438 -6.162 -9.478 1.00 91.19 85 VAL A O 1
ATOM 694 N N . GLN A 1 86 ? -2.574 -4.939 -7.603 1.00 90.06 86 GLN A N 1
ATOM 695 C CA . GLN A 1 86 ? -1.449 -4.059 -7.916 1.00 90.06 86 GLN A CA 1
ATOM 696 C C . GLN A 1 86 ? -0.127 -4.835 -8.009 1.00 90.06 86 GLN A C 1
ATOM 698 O O . GLN A 1 86 ? 0.655 -4.601 -8.927 1.00 90.06 86 GLN A O 1
ATOM 703 N N . PHE A 1 87 ? 0.112 -5.785 -7.103 1.00 89.75 87 PHE A N 1
ATOM 704 C CA . PHE A 1 87 ? 1.292 -6.646 -7.130 1.00 89.75 87 PHE A CA 1
ATOM 705 C C . PHE A 1 87 ? 1.329 -7.528 -8.385 1.00 89.75 87 PHE A C 1
ATOM 707 O O . PHE A 1 87 ? 2.337 -7.558 -9.088 1.00 89.75 87 PHE A O 1
ATOM 714 N N . VAL A 1 88 ? 0.219 -8.195 -8.716 1.00 90.00 88 VAL A N 1
ATOM 715 C CA . VAL A 1 88 ? 0.113 -9.022 -9.930 1.00 90.00 88 VAL A CA 1
ATOM 716 C C . VAL A 1 88 ? 0.262 -8.165 -11.186 1.00 90.00 88 VAL A C 1
ATOM 718 O O . VAL A 1 88 ? 0.993 -8.549 -12.095 1.00 90.00 88 VAL A O 1
ATOM 721 N N . ALA A 1 89 ? -0.363 -6.986 -11.232 1.00 86.56 89 ALA A N 1
ATOM 722 C CA . ALA A 1 89 ? -0.220 -6.052 -12.344 1.00 86.56 89 ALA A CA 1
ATOM 723 C C . ALA A 1 89 ? 1.236 -5.595 -12.518 1.00 86.56 89 ALA A C 1
ATOM 725 O O . ALA A 1 89 ? 1.727 -5.566 -13.644 1.00 86.56 89 ALA A O 1
ATOM 726 N N . ALA A 1 90 ? 1.949 -5.308 -11.424 1.00 85.00 90 ALA A N 1
ATOM 727 C CA . ALA A 1 90 ? 3.370 -4.975 -11.470 1.00 85.00 90 ALA A CA 1
ATOM 728 C C . ALA A 1 90 ? 4.216 -6.156 -11.979 1.00 85.00 90 ALA A C 1
ATOM 730 O O . ALA A 1 90 ? 5.073 -5.965 -12.838 1.00 85.00 90 ALA A O 1
ATOM 731 N N . LEU A 1 91 ? 3.958 -7.386 -11.523 1.00 85.88 91 LEU A N 1
ATOM 732 C CA . LEU A 1 91 ? 4.671 -8.574 -12.011 1.00 85.88 91 LEU A CA 1
ATOM 733 C C . LEU A 1 91 ? 4.433 -8.836 -13.500 1.00 85.88 91 LEU A C 1
ATOM 735 O O . LEU A 1 91 ? 5.382 -9.112 -14.239 1.00 85.88 91 LEU A O 1
ATOM 739 N N . LEU A 1 92 ? 3.178 -8.742 -13.946 1.00 85.69 92 LEU A N 1
ATOM 740 C CA . LEU A 1 92 ? 2.826 -8.880 -15.357 1.00 85.69 92 LEU A CA 1
ATOM 741 C C . LEU A 1 92 ? 3.503 -7.792 -16.184 1.00 85.69 92 LEU A C 1
ATOM 743 O O . LEU A 1 92 ? 4.111 -8.112 -17.200 1.00 85.69 92 LEU A O 1
ATOM 747 N N . TYR A 1 93 ? 3.485 -6.549 -15.698 1.00 80.69 93 TYR A N 1
ATOM 748 C CA . TYR A 1 93 ? 4.170 -5.427 -16.327 1.00 80.69 93 TYR A CA 1
ATOM 749 C C . TYR A 1 93 ? 5.657 -5.726 -16.529 1.00 80.69 93 TYR A C 1
ATOM 751 O O . TYR A 1 93 ? 6.122 -5.687 -17.661 1.00 80.69 93 TYR A O 1
ATOM 759 N N . HIS A 1 94 ? 6.385 -6.140 -15.485 1.00 81.38 94 HIS A N 1
ATOM 760 C CA . HIS A 1 94 ? 7.806 -6.511 -15.600 1.00 81.38 94 HIS A CA 1
ATOM 761 C C . HIS A 1 94 ? 8.057 -7.703 -16.529 1.00 81.38 94 HIS A C 1
ATOM 763 O O . HIS A 1 94 ? 9.107 -7.769 -17.173 1.00 81.38 94 HIS A O 1
ATOM 769 N N . SER A 1 95 ? 7.098 -8.626 -16.625 1.00 80.12 95 SER A N 1
ATOM 770 C CA . SER A 1 95 ? 7.189 -9.801 -17.500 1.00 80.12 95 SER A CA 1
ATOM 771 C C . SER A 1 95 ? 6.999 -9.445 -18.976 1.00 80.12 95 SER A C 1
ATOM 773 O O . SER A 1 95 ? 7.648 -10.041 -19.832 1.00 80.12 95 SER A O 1
ATOM 775 N N . THR A 1 96 ? 6.139 -8.471 -19.281 1.00 78.44 96 THR A N 1
ATOM 776 C CA . THR A 1 96 ? 5.837 -8.037 -20.656 1.00 78.44 96 THR A CA 1
ATOM 777 C C . THR A 1 96 ? 6.607 -6.792 -21.092 1.00 78.44 96 THR A C 1
ATOM 779 O O . THR A 1 96 ? 6.477 -6.389 -22.242 1.00 78.44 96 THR A O 1
ATOM 782 N N . LEU A 1 97 ? 7.387 -6.178 -20.194 1.00 71.00 97 LEU A N 1
ATOM 783 C CA . LEU A 1 97 ? 8.067 -4.907 -20.437 1.00 71.00 97 LEU A CA 1
ATOM 784 C C . LEU 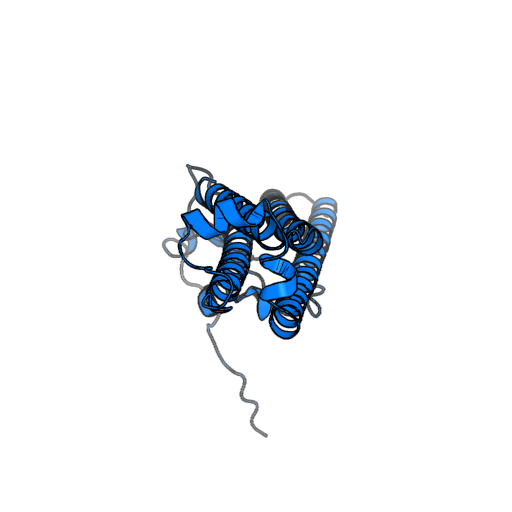A 1 97 ? 9.107 -5.014 -21.557 1.00 71.00 97 LEU A C 1
ATOM 786 O O . LEU A 1 97 ? 10.124 -5.713 -21.413 1.00 71.00 97 LEU A O 1
ATOM 790 N N . ASP A 1 98 ? 8.896 -4.230 -22.608 1.00 68.31 98 ASP A N 1
ATOM 791 C CA . ASP A 1 98 ? 9.861 -3.993 -23.673 1.00 68.31 98 ASP A CA 1
ATOM 792 C C . ASP A 1 98 ? 10.379 -2.546 -23.586 1.00 68.31 98 ASP A C 1
ATOM 794 O O . ASP A 1 98 ? 9.684 -1.587 -23.928 1.00 68.31 98 ASP A O 1
ATOM 798 N N . ILE A 1 99 ? 11.607 -2.382 -23.073 1.00 65.06 99 ILE A N 1
ATOM 799 C CA . ILE A 1 99 ? 12.203 -1.065 -22.769 1.00 65.06 99 ILE A CA 1
ATOM 800 C C . ILE A 1 99 ? 12.271 -0.187 -24.026 1.00 65.06 99 ILE A C 1
ATOM 802 O O . ILE A 1 99 ? 12.029 1.021 -23.951 1.00 65.06 99 ILE A O 1
ATOM 806 N N . GLU A 1 100 ? 12.594 -0.780 -25.177 1.00 63.94 100 GLU A N 1
ATOM 807 C CA . GLU A 1 100 ? 12.790 -0.035 -26.424 1.00 63.94 100 GLU A CA 1
ATOM 808 C C . GLU A 1 100 ? 11.481 0.545 -26.961 1.00 63.94 100 GLU A C 1
ATOM 810 O O . GLU A 1 100 ? 11.470 1.641 -27.525 1.00 63.94 100 GLU A O 1
ATOM 815 N N . LYS A 1 101 ? 10.368 -0.165 -26.764 1.00 65.00 101 LYS A N 1
ATOM 816 C CA . LYS A 1 101 ? 9.073 0.226 -27.316 1.00 65.00 101 LYS A CA 1
ATOM 817 C C . LYS A 1 101 ? 8.289 1.155 -26.395 1.00 65.00 101 LYS A C 1
ATOM 819 O O . LYS A 1 101 ? 7.678 2.097 -26.892 1.00 65.00 101 LYS A O 1
ATOM 824 N N . ASP A 1 102 ? 8.333 0.917 -25.086 1.00 63.78 102 ASP A N 1
ATOM 825 C CA . ASP A 1 102 ? 7.439 1.595 -24.140 1.00 63.78 102 ASP A CA 1
ATOM 826 C C . ASP A 1 102 ? 8.073 2.834 -23.483 1.00 63.78 102 ASP A C 1
ATOM 828 O O . ASP A 1 102 ? 7.377 3.814 -23.223 1.00 63.78 102 ASP A O 1
ATOM 832 N N . VAL A 1 103 ? 9.395 2.838 -23.258 1.00 61.97 103 VAL A N 1
ATOM 833 C CA . VAL A 1 103 ? 10.096 3.951 -22.582 1.00 61.97 103 VAL A CA 1
ATOM 834 C C . VAL A 1 103 ? 10.806 4.859 -23.591 1.00 61.97 103 VAL A C 1
ATOM 836 O O . VAL A 1 103 ? 10.702 6.084 -23.516 1.00 61.97 103 VAL A O 1
ATOM 839 N N . CYS A 1 104 ? 11.490 4.278 -24.581 1.00 62.94 104 CYS A N 1
ATOM 840 C CA . CYS A 1 104 ? 12.307 5.036 -25.538 1.00 62.94 104 CYS A CA 1
ATOM 841 C C . CYS A 1 104 ? 11.504 5.731 -26.651 1.00 62.94 104 CYS A C 1
ATOM 843 O O . CYS A 1 104 ? 12.003 6.678 -27.261 1.00 62.94 104 CYS A O 1
ATOM 845 N N . SER A 1 105 ? 10.251 5.332 -26.910 1.00 64.94 105 SER A N 1
ATOM 846 C CA . SER A 1 105 ? 9.418 6.008 -27.917 1.00 64.94 105 SER A CA 1
ATOM 847 C C . SER A 1 105 ? 8.855 7.350 -27.429 1.00 64.94 105 SER A C 1
ATOM 849 O O . SER A 1 105 ? 8.293 8.111 -28.225 1.00 64.94 105 SER A O 1
ATOM 851 N N . TRP A 1 106 ? 8.959 7.653 -26.130 1.00 62.47 106 TRP A N 1
ATOM 852 C CA . TRP A 1 106 ? 8.327 8.826 -25.542 1.00 62.47 106 TRP A CA 1
ATOM 853 C C . TRP A 1 106 ? 9.300 9.998 -25.373 1.00 62.47 106 TRP A C 1
ATOM 855 O O . TRP A 1 106 ? 10.141 10.040 -24.478 1.00 62.47 106 TRP A O 1
ATOM 865 N N . LYS A 1 107 ? 9.113 11.031 -26.205 1.00 58.34 107 LYS A N 1
ATOM 866 C CA . LYS A 1 107 ? 9.932 12.259 -26.227 1.00 58.34 107 LYS A CA 1
ATOM 867 C C . LYS A 1 107 ? 10.001 13.032 -24.899 1.00 58.34 107 LYS A C 1
ATOM 869 O O . LYS A 1 107 ? 10.964 13.761 -24.699 1.00 58.34 107 LYS A O 1
ATOM 874 N N . GLN A 1 108 ? 8.992 12.931 -24.026 1.00 57.72 108 GLN A N 1
ATOM 875 C CA . GLN A 1 108 ? 8.961 13.654 -22.741 1.00 57.72 108 GLN A CA 1
ATOM 876 C C . GLN A 1 108 ? 9.535 12.841 -21.572 1.00 57.72 108 GLN A C 1
ATOM 878 O O . GLN A 1 108 ? 10.074 13.444 -20.647 1.00 57.72 108 GLN A O 1
ATOM 883 N N . GLY A 1 109 ? 9.491 11.504 -21.633 1.00 55.53 109 GLY A N 1
ATOM 884 C CA . GLY A 1 109 ? 10.146 10.639 -20.644 1.00 55.53 109 GLY A CA 1
ATOM 885 C C . GLY A 1 109 ? 11.672 10.783 -20.670 1.00 55.53 109 GLY A C 1
ATOM 886 O O . GLY A 1 109 ? 12.306 10.763 -19.617 1.00 55.53 109 GLY A O 1
ATOM 887 N N . TYR A 1 110 ? 12.228 11.060 -21.859 1.00 54.44 110 TYR A N 1
ATOM 888 C CA . TYR A 1 110 ? 13.667 11.198 -22.107 1.00 54.44 110 TYR A CA 1
ATOM 889 C C . TYR A 1 110 ? 14.358 12.218 -21.183 1.00 54.44 110 TYR A C 1
ATOM 891 O O . TYR A 1 110 ? 15.456 11.970 -20.703 1.00 54.44 110 TYR A O 1
ATOM 899 N N . ILE A 1 111 ? 13.701 13.344 -20.870 1.00 58.94 111 ILE A N 1
ATOM 900 C CA . ILE A 1 111 ? 14.272 14.405 -20.015 1.00 58.94 111 ILE A CA 1
ATOM 901 C C . ILE A 1 111 ? 14.445 13.924 -18.566 1.00 58.94 111 ILE A C 1
ATOM 903 O O . ILE A 1 111 ? 15.421 14.271 -17.905 1.00 58.94 111 ILE A O 1
ATOM 907 N N . PHE A 1 112 ? 13.516 13.110 -18.060 1.00 54.50 112 PHE A N 1
ATOM 908 C CA . PHE A 1 112 ? 13.586 12.589 -16.693 1.00 54.50 112 PHE A CA 1
ATOM 909 C C . PHE A 1 112 ? 14.522 11.384 -16.582 1.00 54.50 112 PHE A C 1
ATOM 911 O O . PHE A 1 112 ? 15.216 11.243 -15.575 1.00 54.50 112 PHE A O 1
ATOM 918 N N . THR A 1 113 ? 14.581 10.538 -17.612 1.00 54.09 113 THR A N 1
ATOM 919 C CA . THR A 1 113 ? 15.530 9.419 -17.670 1.00 54.09 113 THR A CA 1
ATOM 920 C C . THR A 1 113 ? 16.983 9.880 -17.807 1.00 54.09 113 THR A C 1
ATOM 922 O O . THR A 1 113 ? 17.867 9.208 -17.282 1.00 54.09 113 THR A O 1
ATOM 925 N N . ASP A 1 114 ? 17.220 11.038 -18.434 1.00 55.84 114 ASP A N 1
ATOM 926 C CA . ASP A 1 114 ? 18.549 11.650 -18.586 1.00 55.84 114 ASP A CA 1
ATOM 927 C C . ASP A 1 114 ? 19.054 12.276 -17.267 1.00 55.84 114 ASP A C 1
ATOM 929 O O . ASP A 1 114 ? 20.211 12.108 -16.895 1.00 55.84 114 ASP A O 1
ATOM 933 N N . ILE A 1 115 ? 18.166 12.887 -16.464 1.00 55.56 115 ILE A N 1
ATOM 934 C CA . ILE A 1 115 ? 18.502 13.413 -15.119 1.00 55.56 115 ILE A CA 1
ATOM 935 C C . ILE A 1 115 ? 18.915 12.298 -14.143 1.00 55.56 115 ILE A C 1
ATOM 937 O O . ILE A 1 115 ? 19.746 12.520 -13.263 1.00 55.56 115 ILE A O 1
ATOM 941 N N . ILE A 1 116 ? 18.333 11.104 -14.281 1.00 56.53 116 ILE A N 1
ATOM 942 C CA . ILE A 1 116 ? 18.664 9.932 -13.453 1.00 56.53 116 ILE A CA 1
ATOM 943 C C . ILE A 1 116 ? 19.898 9.188 -14.014 1.00 56.53 116 ILE A C 1
ATOM 945 O O . ILE A 1 116 ? 20.500 8.381 -13.311 1.00 56.53 116 ILE A O 1
ATOM 949 N N . GLY A 1 117 ? 20.334 9.508 -15.240 1.00 49.53 117 GLY A N 1
ATOM 950 C CA . GLY A 1 117 ? 21.594 9.044 -15.831 1.00 49.53 117 GLY A CA 1
ATOM 951 C C . GLY A 1 117 ? 21.636 7.564 -16.225 1.00 49.53 117 GLY A C 1
ATOM 952 O O . GLY A 1 117 ? 22.721 7.027 -16.434 1.00 49.53 117 GLY A O 1
ATOM 953 N N . GLU A 1 118 ? 20.490 6.877 -16.295 1.00 52.25 118 GLU A N 1
ATOM 954 C CA . GLU A 1 118 ? 20.461 5.403 -16.274 1.00 52.25 118 GLU A CA 1
ATOM 955 C C . GLU A 1 118 ? 19.870 4.738 -17.530 1.00 52.25 118 GLU A C 1
ATOM 957 O O . GLU A 1 118 ? 19.884 3.513 -17.638 1.00 52.25 118 GLU A O 1
ATOM 962 N N . PHE A 1 119 ? 19.373 5.510 -18.503 1.00 52.62 119 PHE A N 1
ATOM 963 C CA . PHE A 1 119 ? 18.821 4.968 -19.752 1.00 52.62 119 PHE A CA 1
ATOM 964 C C . PHE A 1 119 ? 19.344 5.716 -20.977 1.00 52.62 119 PHE A C 1
ATOM 966 O O . PHE A 1 119 ? 18.604 6.423 -21.654 1.00 52.62 119 PHE A O 1
ATOM 973 N N . ASP A 1 120 ? 20.600 5.453 -21.334 1.00 55.38 120 ASP A N 1
ATOM 974 C CA . ASP A 1 120 ? 20.905 5.360 -22.760 1.00 55.38 120 ASP A CA 1
ATOM 975 C C . ASP A 1 120 ? 20.055 4.205 -23.306 1.00 55.38 120 ASP A C 1
ATOM 977 O O . ASP A 1 120 ? 20.206 3.053 -22.873 1.00 55.38 120 ASP A O 1
ATOM 981 N N . CYS A 1 121 ? 19.114 4.503 -24.203 1.00 55.84 121 CYS A N 1
ATOM 982 C CA . CYS A 1 121 ? 18.329 3.492 -24.909 1.00 55.84 121 CYS A CA 1
ATOM 983 C C . CYS A 1 121 ? 19.290 2.445 -25.511 1.00 55.84 121 CYS A C 1
ATOM 985 O O . CYS A 1 121 ? 20.069 2.760 -26.407 1.00 55.84 121 CYS A O 1
ATOM 987 N N . GLY A 1 122 ? 19.294 1.228 -24.947 1.00 52.84 122 GLY A N 1
ATOM 988 C CA . GLY A 1 122 ? 20.225 0.138 -25.286 1.00 52.84 122 GLY A CA 1
ATOM 989 C C . GLY A 1 122 ? 21.167 -0.340 -24.162 1.00 52.84 122 GLY A C 1
ATOM 990 O O . GLY A 1 122 ? 21.750 -1.415 -24.291 1.00 52.84 122 GLY A O 1
ATOM 991 N N . ARG A 1 123 ? 21.312 0.394 -23.043 1.00 53.03 123 ARG A N 1
ATOM 992 C CA . ARG A 1 123 ? 22.145 -0.011 -21.879 1.00 53.03 123 ARG A CA 1
ATOM 993 C C . ARG A 1 123 ? 21.445 0.027 -20.513 1.00 53.03 123 ARG A C 1
ATOM 995 O O . ARG A 1 123 ? 21.995 -0.515 -19.555 1.00 53.03 123 ARG A O 1
ATOM 1002 N N . GLY A 1 124 ? 20.259 0.627 -20.409 1.00 54.59 124 GLY A N 1
ATOM 1003 C CA . GLY A 1 124 ? 19.526 0.748 -19.143 1.00 54.59 124 GLY A CA 1
ATOM 1004 C C . GLY A 1 124 ? 18.878 -0.560 -18.668 1.00 54.59 124 GLY A C 1
ATOM 1005 O O . GLY A 1 124 ? 18.243 -1.280 -19.439 1.00 54.59 124 GLY A O 1
ATOM 1006 N N . GLY A 1 125 ? 19.039 -0.886 -17.383 1.00 61.62 125 GLY A N 1
ATOM 1007 C CA . GLY A 1 125 ? 18.539 -2.129 -16.787 1.00 61.62 125 GLY A CA 1
ATOM 1008 C C . GLY A 1 125 ? 17.104 -2.031 -16.253 1.00 61.62 125 GLY A C 1
ATOM 1009 O O . GLY A 1 125 ? 16.747 -1.070 -15.576 1.00 61.62 125 GLY A O 1
ATOM 1010 N N . LYS A 1 126 ? 16.298 -3.092 -16.442 1.00 72.00 126 LYS A N 1
ATOM 1011 C CA . LYS A 1 126 ? 14.932 -3.245 -15.872 1.00 72.00 126 LYS A CA 1
ATOM 1012 C C . LYS A 1 126 ? 14.875 -3.105 -14.336 1.00 72.00 126 LYS A C 1
ATOM 1014 O O . LYS A 1 126 ? 13.818 -2.848 -13.763 1.00 72.00 126 LYS A O 1
ATOM 1019 N N . TRP A 1 127 ? 16.021 -3.240 -13.671 1.00 75.94 127 TRP A N 1
ATOM 1020 C CA . TRP A 1 127 ? 16.177 -3.233 -12.218 1.00 75.94 127 TRP A CA 1
ATOM 1021 C C . TRP A 1 127 ? 15.713 -1.950 -11.531 1.00 75.94 127 TRP A C 1
ATOM 1023 O O . TRP A 1 127 ? 15.115 -2.032 -10.465 1.00 75.94 127 TRP A O 1
ATOM 1033 N N . ALA A 1 128 ? 15.926 -0.778 -12.129 1.00 74.50 128 ALA A N 1
ATOM 1034 C CA . ALA A 1 128 ? 15.529 0.483 -11.505 1.00 74.50 128 ALA A CA 1
ATOM 1035 C C . ALA A 1 128 ? 13.999 0.658 -11.445 1.00 74.50 128 ALA A C 1
ATOM 1037 O O . ALA A 1 128 ? 13.481 1.209 -10.475 1.00 74.50 128 ALA A O 1
ATOM 1038 N N . LEU A 1 129 ? 13.261 0.177 -12.456 1.00 76.06 129 LEU A N 1
ATOM 1039 C CA . LEU A 1 129 ? 11.790 0.131 -12.415 1.00 76.06 129 LEU A CA 1
ATOM 1040 C C . LEU A 1 129 ? 11.311 -0.854 -11.350 1.00 76.06 129 LEU A C 1
ATOM 1042 O O . LEU A 1 129 ? 10.429 -0.546 -10.556 1.00 76.06 129 LEU A O 1
ATOM 1046 N N . PHE A 1 130 ? 11.938 -2.027 -11.301 1.00 81.75 130 PHE A N 1
ATOM 1047 C CA . PHE A 1 130 ? 11.615 -3.047 -10.311 1.00 81.75 130 PHE A CA 1
ATOM 1048 C C . PHE A 1 130 ? 11.861 -2.563 -8.872 1.00 81.75 130 PHE A C 1
ATOM 1050 O O . PHE A 1 130 ? 11.031 -2.776 -7.986 1.00 81.75 130 PHE A O 1
ATOM 1057 N N . ALA A 1 131 ? 12.974 -1.864 -8.639 1.00 83.31 131 ALA A N 1
ATOM 1058 C CA . ALA A 1 131 ? 13.305 -1.281 -7.344 1.00 83.31 131 ALA A CA 1
ATOM 1059 C C . ALA A 1 131 ? 12.294 -0.202 -6.936 1.00 83.31 131 ALA A C 1
ATOM 1061 O O . ALA A 1 131 ? 11.852 -0.185 -5.787 1.00 83.31 131 ALA A O 1
ATOM 1062 N N . LEU A 1 132 ? 11.881 0.655 -7.877 1.00 83.50 132 LEU A N 1
ATOM 1063 C CA . LEU A 1 132 ? 10.870 1.684 -7.637 1.00 83.50 132 LEU A CA 1
ATOM 1064 C C . LEU A 1 132 ? 9.514 1.071 -7.264 1.00 83.50 132 LEU A C 1
ATOM 1066 O O . LEU A 1 132 ? 8.883 1.511 -6.305 1.00 83.50 132 LEU A O 1
ATOM 1070 N N . ASP A 1 133 ? 9.098 0.021 -7.968 1.00 85.44 133 ASP A N 1
ATOM 1071 C CA . ASP A 1 133 ? 7.852 -0.695 -7.688 1.00 85.44 133 ASP A CA 1
ATOM 1072 C C . ASP A 1 133 ? 7.876 -1.382 -6.329 1.00 85.44 133 ASP A C 1
ATOM 1074 O O . ASP A 1 133 ? 6.913 -1.299 -5.567 1.00 85.44 133 ASP A O 1
ATOM 1078 N N . THR A 1 134 ? 9.001 -2.015 -6.002 1.00 86.94 134 THR A N 1
ATOM 1079 C CA . THR A 1 134 ? 9.218 -2.646 -4.699 1.00 86.94 134 THR A CA 1
ATOM 1080 C C . THR A 1 134 ? 9.171 -1.603 -3.583 1.00 86.94 134 THR A C 1
ATOM 1082 O O . THR A 1 134 ? 8.483 -1.800 -2.583 1.00 86.94 134 THR A O 1
ATOM 108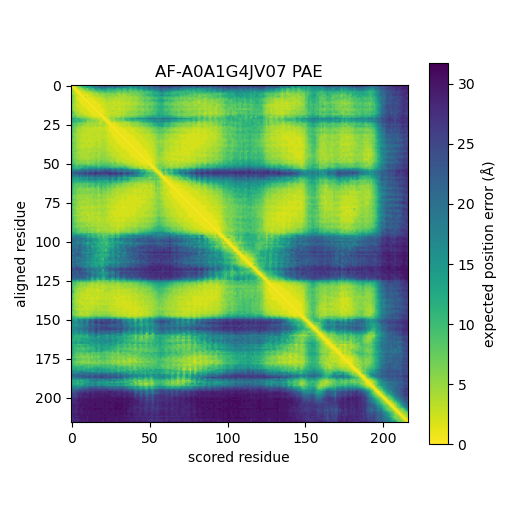5 N N . ALA A 1 135 ? 9.845 -0.462 -3.761 1.00 87.00 135 ALA A N 1
ATOM 1086 C CA . ALA A 1 135 ? 9.836 0.634 -2.798 1.00 87.00 135 ALA A CA 1
ATOM 1087 C C . ALA A 1 135 ? 8.429 1.217 -2.604 1.00 87.00 135 ALA A C 1
ATOM 1089 O O . ALA A 1 135 ? 8.027 1.478 -1.470 1.00 87.00 135 ALA A O 1
ATOM 1090 N N . LEU A 1 136 ? 7.663 1.376 -3.686 1.00 88.00 136 LEU A N 1
ATOM 1091 C CA . LEU A 1 136 ? 6.286 1.863 -3.644 1.00 88.00 136 LEU A CA 1
ATOM 1092 C C . LEU A 1 136 ? 5.374 0.893 -2.880 1.00 88.00 136 LEU A C 1
ATOM 1094 O O . LEU A 1 136 ? 4.666 1.324 -1.971 1.00 88.00 136 LEU A O 1
ATOM 1098 N N . LEU A 1 137 ? 5.433 -0.407 -3.184 1.00 89.69 137 LEU A N 1
ATOM 1099 C CA . LEU A 1 137 ? 4.648 -1.435 -2.488 1.00 89.69 137 LEU A CA 1
ATOM 1100 C C . LEU A 1 137 ? 4.997 -1.507 -0.992 1.00 89.69 137 LEU A C 1
ATOM 1102 O O . LEU A 1 137 ? 4.104 -1.580 -0.147 1.00 89.69 137 LEU A O 1
ATOM 1106 N N . LEU A 1 138 ? 6.285 -1.426 -0.643 1.00 89.31 138 LEU A N 1
ATOM 1107 C CA . LEU A 1 138 ? 6.729 -1.383 0.754 1.00 89.31 138 LEU A CA 1
ATOM 1108 C C . LEU A 1 138 ? 6.240 -0.121 1.473 1.00 89.31 138 LEU A C 1
ATOM 1110 O O . LEU A 1 138 ? 5.763 -0.208 2.603 1.00 89.31 138 LEU A O 1
ATOM 1114 N N . CYS A 1 139 ? 6.309 1.044 0.822 1.00 88.25 139 CYS A N 1
ATOM 1115 C CA . CYS A 1 139 ? 5.808 2.302 1.378 1.00 88.25 139 CYS A CA 1
ATOM 1116 C C . CYS A 1 139 ? 4.292 2.263 1.611 1.00 88.25 139 CYS A C 1
ATOM 1118 O O . CYS A 1 139 ? 3.810 2.775 2.623 1.00 88.25 139 CYS A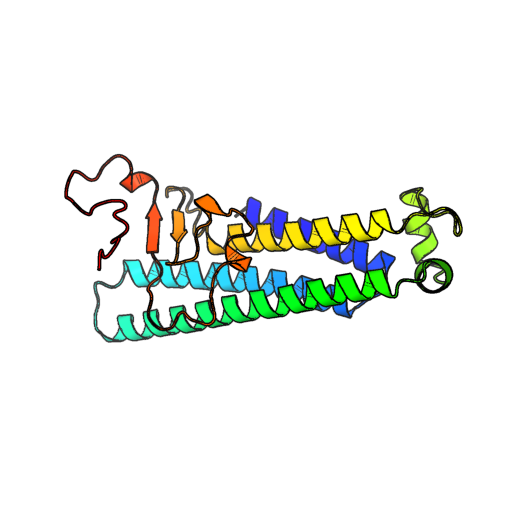 O 1
A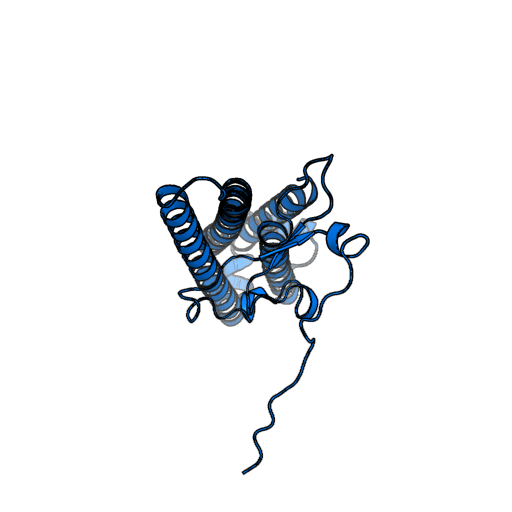TOM 1120 N N . GLN A 1 140 ? 3.534 1.620 0.723 1.00 89.38 140 GLN A N 1
ATOM 1121 C CA . GLN A 1 140 ? 2.096 1.422 0.899 1.00 89.38 140 GLN A CA 1
ATOM 1122 C C . GLN A 1 140 ? 1.780 0.519 2.091 1.00 89.38 140 GLN A C 1
ATOM 1124 O O . GLN A 1 140 ? 0.905 0.859 2.888 1.00 89.38 140 GLN A O 1
ATOM 1129 N N . LEU A 1 141 ? 2.509 -0.589 2.254 1.00 88.81 141 LEU A N 1
ATOM 1130 C CA . LEU A 1 141 ? 2.345 -1.462 3.417 1.00 88.81 141 LEU A CA 1
ATOM 1131 C C . LEU A 1 141 ? 2.742 -0.748 4.719 1.00 88.81 141 LEU A C 1
ATOM 1133 O O . LEU A 1 141 ? 2.047 -0.877 5.723 1.00 88.81 141 LEU A O 1
ATOM 1137 N N . LEU A 1 142 ? 3.823 0.041 4.710 1.00 86.88 142 LEU A N 1
ATOM 1138 C CA . LEU A 1 142 ? 4.227 0.880 5.847 1.00 86.88 142 LEU A CA 1
ATOM 1139 C C . LEU A 1 142 ? 3.134 1.888 6.209 1.00 86.88 142 LEU A C 1
ATOM 1141 O O . LEU A 1 142 ? 2.780 2.022 7.378 1.00 86.88 142 LEU A O 1
ATOM 1145 N N . THR A 1 143 ? 2.578 2.561 5.199 1.00 85.31 143 THR A N 1
ATOM 1146 C CA . THR A 1 143 ? 1.486 3.527 5.367 1.00 85.31 143 THR A CA 1
ATOM 1147 C C . THR A 1 143 ? 0.261 2.853 5.969 1.00 85.31 143 THR A C 1
ATOM 1149 O O . THR A 1 143 ? -0.315 3.374 6.918 1.00 85.31 143 THR A O 1
ATOM 1152 N N . PHE A 1 144 ? -0.115 1.682 5.453 1.00 86.94 144 PHE A N 1
ATOM 1153 C CA . PHE A 1 144 ? -1.195 0.877 6.010 1.00 86.94 144 PHE A CA 1
ATOM 1154 C C . PHE A 1 144 ? -0.937 0.531 7.475 1.00 86.94 144 PHE A C 1
ATOM 1156 O O . PHE A 1 144 ? -1.805 0.763 8.312 1.00 86.94 144 PHE A O 1
ATOM 1163 N N . ASN A 1 145 ? 0.251 0.004 7.783 1.00 84.19 145 ASN A N 1
ATOM 1164 C CA . ASN A 1 145 ? 0.581 -0.445 9.126 1.00 84.19 145 ASN A CA 1
ATOM 1165 C C . ASN A 1 145 ? 0.497 0.726 10.108 1.00 84.19 145 ASN A C 1
ATOM 1167 O O . ASN A 1 145 ? -0.231 0.624 11.080 1.00 84.19 145 ASN A O 1
ATOM 1171 N N . GLU A 1 146 ? 1.118 1.869 9.804 1.00 80.56 146 GLU A N 1
ATOM 1172 C CA . GLU A 1 146 ? 0.990 3.091 10.615 1.00 80.56 146 GLU A CA 1
ATOM 1173 C C . GLU A 1 146 ? -0.465 3.556 10.762 1.00 80.56 146 GLU A C 1
ATOM 1175 O O . GLU A 1 146 ? -0.890 3.921 11.854 1.00 80.56 146 GLU A O 1
ATOM 1180 N N . CYS A 1 147 ? -1.244 3.550 9.678 1.00 81.62 147 CYS A N 1
ATOM 1181 C CA . CYS A 1 147 ? -2.647 3.954 9.715 1.00 81.62 147 CYS A CA 1
ATOM 1182 C C . CYS A 1 147 ? -3.505 3.034 10.593 1.00 81.62 147 CYS A C 1
ATOM 1184 O O . CYS A 1 147 ? -4.411 3.521 11.270 1.00 81.62 147 CYS A O 1
ATOM 1186 N N . PHE A 1 148 ? -3.233 1.731 10.571 1.00 80.31 148 PHE A N 1
ATOM 1187 C CA . PHE A 1 148 ? -4.008 0.729 11.288 1.00 80.31 148 PHE A CA 1
ATOM 1188 C C . PHE A 1 148 ? -3.557 0.586 12.746 1.00 80.31 148 PHE A C 1
ATOM 1190 O O . PHE A 1 148 ? -4.380 0.729 13.648 1.00 80.31 148 PHE A O 1
ATOM 1197 N N . THR A 1 149 ? -2.262 0.355 12.992 1.00 73.12 149 THR A N 1
ATOM 1198 C CA . THR A 1 149 ? -1.729 0.073 14.332 1.00 73.12 149 THR A CA 1
ATOM 1199 C C . THR A 1 149 ? -1.615 1.324 15.180 1.00 73.12 149 THR A C 1
ATOM 1201 O O . THR A 1 149 ? -2.060 1.309 16.322 1.00 73.12 149 THR A O 1
ATOM 1204 N N . VAL A 1 150 ? -1.092 2.424 14.635 1.00 66.56 150 VAL A N 1
ATOM 1205 C CA . VAL A 1 150 ? -0.834 3.657 15.389 1.00 66.56 150 VAL A CA 1
ATOM 1206 C C . VAL A 1 150 ? -2.073 4.551 15.349 1.00 66.56 150 VAL A C 1
ATOM 1208 O O . VAL A 1 150 ? -2.129 5.586 14.679 1.00 66.56 150 VAL A O 1
ATOM 1211 N N . SER A 1 151 ? -3.110 4.148 16.077 1.00 55.75 151 SER A N 1
ATOM 1212 C CA . SER A 1 151 ? -4.331 4.944 16.210 1.00 55.75 151 SER A CA 1
ATOM 1213 C C . SER A 1 151 ? -4.242 5.895 17.400 1.00 55.75 151 SER A C 1
ATOM 1215 O O . SER A 1 151 ? -4.347 5.493 18.553 1.00 55.75 151 SER A O 1
ATOM 1217 N N . GLY A 1 152 ? -4.080 7.187 17.097 1.00 48.72 152 GLY A N 1
ATOM 1218 C CA . GLY A 1 152 ? -4.165 8.279 18.067 1.00 48.72 152 GLY A CA 1
ATOM 1219 C C . GLY A 1 152 ? -2.833 8.646 18.721 1.00 48.72 152 GLY A C 1
ATOM 1220 O O . GLY A 1 152 ? -2.502 8.180 19.802 1.00 48.72 152 GLY A O 1
ATOM 1221 N N . ARG A 1 153 ? -2.098 9.577 18.099 1.00 48.25 153 ARG A N 1
ATOM 1222 C CA . ARG A 1 153 ? -1.247 10.512 18.850 1.00 48.25 153 ARG A CA 1
ATOM 1223 C C . ARG A 1 153 ? -2.168 11.618 19.362 1.00 48.25 153 ARG A C 1
ATOM 1225 O O . ARG A 1 153 ? -2.314 12.626 18.673 1.00 48.25 153 ARG A O 1
ATOM 1232 N N . ASP A 1 154 ? -2.799 11.432 20.513 1.00 48.31 154 ASP A N 1
ATOM 1233 C CA . ASP A 1 154 ? -3.129 12.608 21.317 1.00 48.31 154 ASP A CA 1
ATOM 1234 C C . ASP A 1 154 ? -1.810 13.049 21.976 1.00 48.31 154 ASP A C 1
ATOM 1236 O O . ASP A 1 154 ? -1.095 12.197 22.505 1.00 48.31 154 ASP A O 1
ATOM 1240 N N . PRO A 1 155 ? -1.403 14.330 21.923 1.00 50.06 155 PRO A N 1
ATOM 1241 C CA . PRO A 1 155 ? -0.140 14.787 22.514 1.00 50.06 155 PRO A CA 1
ATOM 1242 C C . PRO A 1 155 ? -0.052 14.557 24.034 1.00 50.06 155 PRO A C 1
ATOM 1244 O O . PRO A 1 155 ? 1.025 14.698 24.607 1.00 50.06 155 PRO A O 1
ATOM 1247 N N . SER A 1 156 ? -1.164 14.185 24.675 1.00 50.25 156 SER A N 1
ATOM 1248 C CA . SER A 1 156 ? -1.266 13.803 26.084 1.00 50.25 156 SER A CA 1
ATOM 1249 C C . SER A 1 156 ? -1.382 12.292 26.337 1.00 50.25 156 SER A C 1
ATOM 1251 O O . SER A 1 156 ? -1.422 11.896 27.498 1.00 50.25 156 SER A O 1
ATOM 1253 N N . GLU A 1 157 ? -1.472 11.444 25.306 1.00 50.31 157 GLU A N 1
ATOM 1254 C CA . GLU A 1 157 ? -1.736 10.007 25.461 1.00 50.31 157 GLU A CA 1
ATOM 1255 C C . GLU A 1 157 ? -0.583 9.137 24.934 1.00 50.31 157 GLU A C 1
ATOM 1257 O O . GLU A 1 157 ? 0.081 9.453 23.947 1.00 50.31 157 GLU A O 1
ATOM 1262 N N . THR A 1 158 ? -0.321 8.035 25.644 1.00 53.31 158 THR A N 1
ATOM 1263 C CA . THR A 1 158 ? 0.717 7.044 25.318 1.00 53.31 158 THR A CA 1
ATOM 1264 C C . THR A 1 158 ? 0.448 6.376 23.968 1.00 53.31 158 THR A C 1
ATOM 1266 O O . THR A 1 158 ? -0.696 6.312 23.525 1.00 53.31 158 THR A O 1
ATOM 1269 N N . VAL A 1 159 ? 1.501 5.879 23.302 1.00 56.59 159 VAL A N 1
ATOM 1270 C CA . VAL A 1 159 ? 1.379 5.169 22.016 1.00 56.59 159 VAL A CA 1
ATOM 1271 C C . VAL A 1 159 ? 0.398 4.005 22.171 1.00 56.59 159 VAL A C 1
ATOM 1273 O O . VAL A 1 159 ? 0.498 3.211 23.111 1.00 56.59 159 VAL A O 1
ATOM 1276 N N . ARG A 1 160 ? -0.574 3.943 21.258 1.00 63.59 160 ARG A N 1
ATOM 1277 C CA . ARG A 1 160 ? -1.616 2.918 21.228 1.00 63.59 160 ARG A CA 1
ATOM 1278 C C . ARG A 1 160 ? -1.448 2.067 19.996 1.00 63.59 160 ARG A C 1
ATOM 1280 O O . ARG A 1 160 ? -1.364 2.598 18.890 1.00 63.59 160 ARG A O 1
ATOM 1287 N N . GLU A 1 161 ? -1.446 0.764 20.220 1.00 64.81 161 GLU A N 1
ATOM 1288 C CA . GLU A 1 161 ? -1.401 -0.227 19.160 1.00 64.81 161 GLU A CA 1
ATOM 1289 C C . GLU A 1 161 ? -2.766 -0.906 19.065 1.00 64.81 161 GLU A C 1
ATOM 1291 O O . GLU A 1 161 ? -3.237 -1.532 20.020 1.00 64.81 161 GLU A O 1
ATOM 1296 N N . ALA A 1 162 ? -3.431 -0.730 17.923 1.00 67.06 162 ALA A N 1
ATOM 1297 C CA . ALA A 1 162 ? -4.603 -1.515 17.571 1.00 67.06 162 ALA A CA 1
ATOM 1298 C C . ALA A 1 162 ? -4.148 -2.910 17.128 1.00 67.06 162 ALA A C 1
ATOM 1300 O O . ALA A 1 162 ? -3.325 -3.050 16.220 1.00 67.06 162 ALA A O 1
ATOM 1301 N N . SER A 1 163 ? -4.691 -3.934 17.775 1.00 66.69 163 SER A N 1
ATOM 1302 C CA . SER A 1 163 ? -4.431 -5.337 17.488 1.00 66.69 163 SER A CA 1
ATOM 1303 C C . SER A 1 163 ? -5.752 -6.064 17.258 1.00 66.69 163 SER A C 1
ATOM 1305 O O . SER A 1 163 ? -6.762 -5.798 17.910 1.00 66.69 163 SER A O 1
ATOM 1307 N N . MET A 1 164 ? -5.753 -6.982 16.302 1.00 68.81 164 MET A N 1
ATOM 1308 C CA . MET A 1 164 ? -6.858 -7.906 16.069 1.00 68.81 164 MET A CA 1
ATOM 1309 C C . MET A 1 164 ? -6.313 -9.320 16.171 1.00 68.81 164 MET A C 1
ATOM 1311 O O . MET A 1 164 ? -5.154 -9.565 15.841 1.00 68.81 164 MET A O 1
ATOM 1315 N N . GLU A 1 165 ? -7.138 -10.264 16.612 1.00 64.12 165 GLU A N 1
ATOM 1316 C CA . GLU A 1 165 ? -6.737 -11.667 16.647 1.00 64.12 165 GLU A CA 1
ATOM 1317 C C . GLU A 1 165 ? -6.355 -12.131 15.226 1.00 64.12 165 GLU A C 1
ATOM 1319 O O . GLU A 1 165 ? -7.110 -11.969 14.270 1.00 64.12 165 GLU A O 1
ATOM 1324 N N . GLY A 1 166 ? -5.120 -12.615 15.064 1.00 61.19 166 GLY A N 1
ATOM 1325 C CA . GLY A 1 166 ? -4.534 -12.955 13.760 1.00 61.19 166 GLY A CA 1
ATOM 1326 C C . GLY A 1 166 ? -3.788 -11.814 13.050 1.00 61.19 166 GLY A C 1
ATOM 1327 O O . GLY A 1 166 ? -3.038 -12.081 12.109 1.00 61.19 166 GLY A O 1
ATOM 1328 N N . PHE A 1 167 ? -3.922 -10.562 13.499 1.00 69.88 167 PHE A N 1
ATOM 1329 C CA . PHE A 1 167 ? -3.113 -9.427 13.049 1.00 69.88 167 PHE A CA 1
ATOM 1330 C C . PHE A 1 167 ? -2.002 -9.149 14.074 1.00 69.88 167 PHE A C 1
ATOM 1332 O O . PHE A 1 167 ? -2.192 -8.405 15.031 1.00 69.88 167 PHE A O 1
ATOM 1339 N N . ASN A 1 168 ? -0.825 -9.754 13.865 1.00 69.50 168 ASN A N 1
ATOM 1340 C CA . ASN A 1 168 ? 0.334 -9.637 14.761 1.00 69.50 168 ASN A CA 1
ATOM 1341 C C . ASN A 1 168 ? 1.421 -8.718 14.162 1.00 69.50 168 ASN A C 1
ATOM 1343 O O . ASN A 1 168 ? 2.375 -9.216 13.548 1.00 69.50 168 ASN A O 1
ATOM 1347 N N . PRO A 1 169 ? 1.334 -7.384 14.333 1.00 70.69 169 PRO A N 1
ATOM 1348 C CA . PRO A 1 169 ? 2.346 -6.458 13.828 1.00 70.69 169 PRO A CA 1
ATOM 1349 C C . PRO A 1 169 ? 3.681 -6.597 14.572 1.00 70.69 169 PRO A C 1
ATOM 1351 O O . PRO A 1 169 ? 4.727 -6.337 13.990 1.00 70.69 169 PRO A O 1
ATOM 1354 N N . HIS A 1 170 ? 3.685 -7.069 15.823 1.00 69.62 170 HIS A N 1
ATOM 1355 C CA . HIS A 1 170 ? 4.923 -7.324 16.568 1.00 69.62 170 HIS A CA 1
ATOM 1356 C C . HIS A 1 170 ? 5.755 -8.485 16.006 1.00 69.62 170 HIS A C 1
ATOM 1358 O O . HIS A 1 170 ? 6.979 -8.437 16.073 1.00 69.62 170 HIS A O 1
ATOM 1364 N N . GLU A 1 171 ? 5.112 -9.521 15.461 1.00 73.00 171 GLU A N 1
ATOM 1365 C CA . GLU A 1 171 ? 5.811 -10.704 14.938 1.00 73.00 171 GLU A CA 1
ATOM 1366 C C . GLU A 1 171 ? 6.169 -10.550 13.458 1.00 73.00 171 GLU A C 1
ATOM 1368 O O . GLU A 1 171 ? 7.261 -10.926 13.037 1.00 73.00 171 GLU A O 1
ATOM 1373 N N . PHE A 1 172 ? 5.253 -9.992 12.660 1.00 71.88 172 PHE A N 1
ATOM 1374 C CA . PHE A 1 172 ? 5.380 -9.943 11.198 1.00 71.88 172 PHE A CA 1
ATOM 1375 C C . PHE A 1 172 ? 5.580 -8.527 10.643 1.00 71.88 172 PHE A C 1
ATOM 1377 O O . PHE A 1 172 ? 5.725 -8.350 9.430 1.00 71.88 172 PHE A O 1
ATOM 1384 N N . GLY A 1 173 ? 5.592 -7.508 11.505 1.00 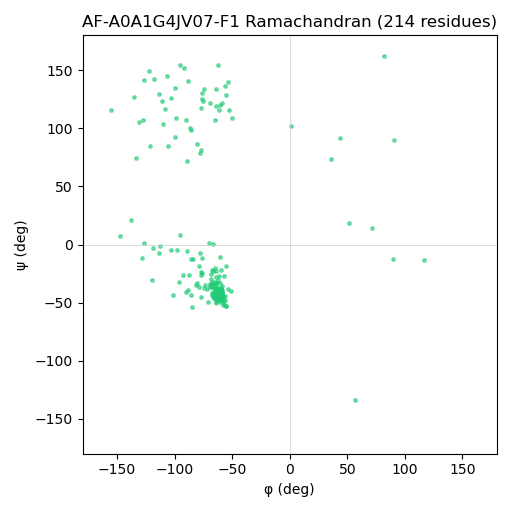79.12 173 GLY A N 1
ATOM 1385 C CA . GLY A 1 173 ? 5.802 -6.119 11.118 1.00 79.12 173 GLY A CA 1
ATOM 1386 C C . GLY A 1 173 ? 4.797 -5.648 10.071 1.00 79.12 173 GLY A C 1
ATOM 1387 O O . GLY A 1 173 ? 3.596 -5.910 10.138 1.00 79.12 173 GLY A O 1
ATOM 1388 N N . VAL A 1 174 ? 5.333 -4.986 9.053 1.00 80.12 174 VAL A N 1
ATOM 1389 C CA . VAL A 1 174 ? 4.610 -4.406 7.915 1.00 80.12 174 VAL A CA 1
ATOM 1390 C C . VAL A 1 174 ? 3.920 -5.465 7.036 1.00 80.12 174 VAL A C 1
ATOM 1392 O O . VAL A 1 174 ? 2.970 -5.158 6.320 1.00 80.12 174 VAL A O 1
ATOM 1395 N N . LEU A 1 175 ? 4.359 -6.726 7.111 1.00 82.94 175 LEU A N 1
ATOM 1396 C CA . LEU A 1 175 ? 3.798 -7.842 6.343 1.00 82.94 175 LEU A CA 1
ATOM 1397 C C . LEU A 1 175 ? 2.634 -8.540 7.059 1.00 82.94 175 LEU A C 1
ATOM 1399 O O . LEU A 1 175 ? 2.000 -9.417 6.474 1.00 82.94 175 LEU A O 1
ATOM 1403 N N . SER A 1 176 ? 2.328 -8.154 8.301 1.00 80.94 176 SER A N 1
ATOM 1404 C CA . SER A 1 176 ? 1.222 -8.712 9.095 1.00 80.94 176 SER A CA 1
ATOM 1405 C C . SER A 1 176 ? -0.110 -8.705 8.340 1.00 80.94 176 SER A C 1
ATOM 1407 O O . SER A 1 176 ? -0.829 -9.704 8.354 1.00 80.94 176 SER A O 1
ATOM 1409 N N . ILE A 1 177 ? -0.391 -7.639 7.584 1.00 82.31 177 ILE A N 1
ATOM 1410 C CA . ILE A 1 177 ? -1.608 -7.535 6.773 1.00 82.31 177 ILE A CA 1
ATOM 1411 C C . ILE A 1 177 ? -1.688 -8.573 5.656 1.00 82.31 177 ILE A C 1
ATOM 1413 O O . ILE A 1 177 ? -2.783 -8.959 5.282 1.00 82.31 177 ILE A O 1
ATOM 1417 N N . LEU A 1 178 ? -0.569 -9.059 5.122 1.00 82.06 178 LEU A N 1
ATOM 1418 C CA . LEU A 1 178 ? -0.590 -10.071 4.060 1.00 82.06 178 LEU A CA 1
ATOM 1419 C C . LEU A 1 178 ? -0.895 -11.469 4.605 1.00 82.06 178 LEU A C 1
ATOM 1421 O O . LEU A 1 178 ? -1.405 -12.316 3.879 1.00 82.06 178 LEU A O 1
ATOM 1425 N N . ARG A 1 179 ? -0.577 -11.707 5.880 1.00 81.56 179 ARG A N 1
ATOM 1426 C CA . ARG A 1 179 ? -0.852 -12.967 6.577 1.00 81.56 179 ARG A CA 1
ATOM 1427 C C . ARG A 1 179 ? -2.245 -12.998 7.202 1.00 81.56 179 ARG A C 1
ATOM 1429 O O . ARG A 1 179 ? -2.790 -14.076 7.414 1.00 81.56 179 ARG A O 1
ATOM 1436 N N . PHE A 1 180 ? -2.789 -11.831 7.527 1.00 81.75 180 PHE A N 1
ATOM 1437 C CA . PHE A 1 180 ? -4.081 -11.705 8.178 1.00 81.75 180 PHE A CA 1
ATOM 1438 C C . PHE A 1 180 ? -5.200 -12.308 7.317 1.00 81.75 180 PHE A C 1
ATOM 1440 O O . PHE A 1 180 ? -5.453 -11.845 6.201 1.00 81.75 180 PHE A O 1
ATOM 1447 N N . ASP A 1 181 ? -5.898 -13.316 7.843 1.00 79.25 181 ASP A N 1
ATOM 1448 C CA . ASP A 1 181 ? -7.073 -13.892 7.187 1.00 79.25 181 ASP A CA 1
ATOM 1449 C C . ASP A 1 181 ? -8.286 -12.982 7.393 1.00 79.25 181 ASP A C 1
ATOM 1451 O O . ASP A 1 181 ? -9.156 -13.221 8.228 1.00 79.25 181 ASP A O 1
ATOM 1455 N N . SER A 1 182 ? -8.350 -11.906 6.611 1.00 76.25 182 SER A N 1
ATOM 1456 C CA . SER A 1 182 ? -9.475 -10.977 6.683 1.00 76.25 182 SER A CA 1
ATOM 1457 C C . SER A 1 182 ? -10.798 -11.631 6.266 1.00 76.25 182 SER A C 1
ATOM 1459 O O . SER A 1 182 ? -11.859 -11.156 6.669 1.00 76.25 182 SER A O 1
ATOM 1461 N N . PHE A 1 183 ? -10.765 -12.712 5.476 1.00 71.31 183 PHE A N 1
ATOM 1462 C CA . PHE A 1 183 ? -11.943 -13.384 4.929 1.00 71.31 183 PHE A CA 1
ATOM 1463 C C . PHE A 1 183 ? -12.610 -14.321 5.934 1.00 71.31 183 PHE A C 1
ATOM 1465 O O . PHE A 1 183 ? -13.839 -14.398 5.918 1.00 71.31 183 PHE A O 1
ATOM 1472 N N . GLY A 1 184 ? -11.839 -14.952 6.823 1.00 66.56 184 GLY A N 1
ATOM 1473 C CA . GLY A 1 184 ? -12.337 -15.820 7.892 1.00 66.56 184 GLY A CA 1
ATOM 1474 C C . GLY A 1 184 ? -12.943 -15.084 9.094 1.00 66.56 184 GLY A C 1
ATOM 1475 O O . GLY A 1 184 ? -13.821 -15.629 9.763 1.00 66.56 184 GLY A O 1
ATOM 1476 N N . VAL A 1 185 ? -12.558 -13.830 9.350 1.00 69.88 185 VAL A N 1
ATOM 1477 C CA . VAL A 1 185 ? -13.007 -13.084 10.541 1.00 69.88 185 VAL A CA 1
ATOM 1478 C C . VAL A 1 185 ? -14.439 -12.564 10.374 1.00 69.88 185 VAL A C 1
ATOM 1480 O O . VAL A 1 185 ? -14.712 -11.742 9.495 1.00 69.88 185 VAL A O 1
ATOM 1483 N N . HIS A 1 186 ? -15.351 -13.034 11.232 1.00 57.94 186 HIS A N 1
ATOM 1484 C CA . HIS A 1 186 ? -16.762 -12.617 11.243 1.00 57.94 186 HIS A CA 1
ATOM 1485 C C . HIS A 1 186 ? -17.208 -11.976 12.572 1.00 57.94 186 HIS A C 1
ATOM 1487 O O . HIS A 1 186 ? -18.019 -11.056 12.514 1.00 57.94 186 HIS A O 1
ATOM 1493 N N . ASP A 1 187 ? -16.624 -12.358 13.721 1.00 55.88 187 ASP A N 1
ATOM 1494 C CA . ASP A 1 187 ? -17.165 -12.015 15.057 1.00 55.88 187 ASP A CA 1
ATOM 1495 C C . ASP A 1 187 ? -16.119 -11.585 16.112 1.00 55.88 187 ASP A C 1
ATOM 1497 O O . ASP A 1 187 ? -16.370 -11.672 17.311 1.00 55.88 187 ASP A O 1
ATOM 1501 N N . GLN A 1 188 ? -14.927 -11.139 15.711 1.00 62.84 188 GLN A N 1
ATOM 1502 C CA . GLN A 1 188 ? -13.898 -10.707 16.674 1.00 62.84 188 GLN A CA 1
ATOM 1503 C C . GLN A 1 188 ? -13.971 -9.206 16.960 1.00 62.84 188 GLN A C 1
ATOM 1505 O O . GLN A 1 188 ? -14.391 -8.434 16.113 1.00 62.84 188 GLN A O 1
ATOM 1510 N N . GLU A 1 189 ? -13.544 -8.774 18.143 1.00 67.00 189 GLU A N 1
ATOM 1511 C CA . GLU A 1 189 ? -13.443 -7.353 18.487 1.00 67.00 189 GLU A CA 1
ATOM 1512 C C . GLU A 1 189 ? -12.021 -6.825 18.252 1.00 67.00 189 GLU A C 1
ATOM 1514 O O . GLU A 1 189 ? -11.032 -7.559 18.291 1.00 67.00 189 GLU A O 1
ATOM 1519 N N . LEU A 1 190 ? -11.914 -5.520 18.012 1.00 68.75 190 LEU A N 1
ATOM 1520 C CA . LEU A 1 190 ? -10.639 -4.804 17.984 1.00 68.75 190 LEU A CA 1
ATOM 1521 C C . LEU A 1 190 ? -10.124 -4.603 19.413 1.00 68.75 190 LEU A C 1
ATOM 1523 O O . LEU A 1 190 ? -10.801 -3.976 20.231 1.00 68.75 190 LEU A O 1
ATOM 1527 N N . VAL A 1 191 ? -8.911 -5.076 19.693 1.00 69.50 191 VAL A N 1
ATOM 1528 C CA . VAL A 1 191 ? -8.244 -4.906 20.988 1.00 69.50 191 VAL A CA 1
ATOM 1529 C C . VAL A 1 191 ? -7.245 -3.758 20.890 1.00 69.50 191 VAL A C 1
ATOM 1531 O O . VAL A 1 191 ? -6.460 -3.674 19.950 1.00 69.50 191 VAL A O 1
ATOM 1534 N N . PHE A 1 192 ? -7.237 -2.874 21.883 1.00 67.31 192 PHE A N 1
ATOM 1535 C CA . PHE A 1 192 ? -6.267 -1.784 21.964 1.00 67.31 192 PHE A CA 1
ATOM 1536 C C . PHE A 1 192 ? -5.316 -2.021 23.131 1.00 67.31 192 PHE A C 1
ATOM 1538 O O . PHE A 1 192 ? -5.746 -2.132 24.280 1.00 67.31 192 PHE A O 1
ATOM 1545 N N . THR A 1 193 ? -4.016 -2.063 22.852 1.00 64.38 193 THR A N 1
ATOM 1546 C CA . THR A 1 193 ? -2.975 -2.108 23.885 1.00 64.38 193 THR A CA 1
ATOM 1547 C C . THR A 1 193 ? -2.327 -0.735 24.025 1.00 64.38 193 THR A C 1
ATOM 1549 O O . THR A 1 193 ? -1.860 -0.165 23.039 1.00 64.38 193 THR A O 1
ATOM 1552 N N . SER A 1 194 ? -2.290 -0.194 25.248 1.00 60.09 194 SER A N 1
ATOM 1553 C CA . SER A 1 194 ? -1.506 1.002 25.586 1.00 60.09 194 SER A CA 1
ATOM 1554 C C . SER A 1 194 ? -0.286 0.616 26.422 1.00 60.09 194 SER A C 1
ATOM 1556 O O . SER A 1 194 ? -0.359 -0.288 27.262 1.00 60.09 194 SER A O 1
ATOM 1558 N N . GLU A 1 195 ? 0.837 1.317 26.242 1.00 54.59 195 GLU A N 1
ATOM 1559 C CA . GLU A 1 195 ? 2.048 1.080 27.046 1.00 54.59 195 GLU A CA 1
ATOM 1560 C C . GLU A 1 195 ? 1.825 1.284 28.556 1.00 54.59 195 GLU A C 1
ATOM 1562 O O . GLU A 1 195 ? 2.524 0.695 29.380 1.00 54.59 195 GLU A O 1
ATOM 1567 N N . GLN A 1 196 ? 0.801 2.045 28.951 1.00 42.78 196 GLN A N 1
ATOM 1568 C CA . GLN A 1 196 ? 0.489 2.301 30.358 1.00 42.78 196 GLN A CA 1
ATOM 1569 C C . GLN A 1 196 ? -0.004 1.045 31.106 1.00 42.78 196 GLN A C 1
ATOM 1571 O O . GLN A 1 196 ? 0.172 0.944 32.321 1.00 42.78 196 GLN A O 1
ATOM 1576 N N . ASN A 1 197 ? -0.514 0.035 30.389 1.00 41.19 197 ASN A N 1
ATOM 1577 C CA . ASN A 1 197 ? -0.865 -1.268 30.964 1.00 41.19 197 ASN A CA 1
ATOM 1578 C C . ASN A 1 197 ? 0.342 -2.187 31.214 1.00 41.19 197 ASN A C 1
ATOM 1580 O O . ASN A 1 197 ? 0.184 -3.224 31.854 1.00 41.19 197 ASN A O 1
ATOM 1584 N N . ARG A 1 198 ? 1.555 -1.824 30.771 1.00 37.75 198 ARG A N 1
ATOM 1585 C CA . ARG A 1 198 ? 2.769 -2.604 31.070 1.00 37.75 198 ARG A CA 1
ATOM 1586 C C . ARG A 1 198 ? 3.427 -2.253 32.405 1.00 37.75 198 ARG A C 1
ATOM 1588 O O . ARG A 1 198 ? 4.273 -3.015 32.859 1.00 37.75 198 ARG A O 1
ATOM 1595 N N . LEU A 1 199 ? 3.034 -1.154 33.055 1.00 36.31 199 LEU A N 1
ATOM 1596 C CA . LEU A 1 199 ? 3.709 -0.661 34.266 1.00 36.31 199 LEU A CA 1
ATOM 1597 C C . LEU A 1 199 ? 2.801 -0.419 35.485 1.00 36.31 199 LEU A C 1
ATOM 1599 O O . LEU A 1 199 ? 3.316 -0.031 36.529 1.00 36.31 199 LEU A O 1
ATOM 1603 N N . GLY A 1 200 ? 1.487 -0.675 35.408 1.00 33.84 200 GLY A N 1
ATOM 1604 C CA . GLY A 1 200 ? 0.568 -0.258 36.481 1.00 33.84 200 GLY A CA 1
ATOM 1605 C C . GLY A 1 200 ? -0.659 -1.122 36.777 1.00 33.84 200 GLY A C 1
ATOM 1606 O O . GLY A 1 200 ? -1.476 -0.697 37.587 1.00 33.84 200 GLY A O 1
ATOM 1607 N N . SER A 1 201 ? -0.819 -2.309 36.185 1.00 31.66 201 SER A N 1
ATOM 1608 C CA . SER A 1 201 ? -1.950 -3.196 36.499 1.00 31.66 201 SER A CA 1
ATOM 1609 C C . SER A 1 201 ? -1.464 -4.595 36.866 1.00 31.66 201 SER A C 1
ATOM 1611 O O . SER A 1 201 ? -0.945 -5.354 36.051 1.00 31.66 201 SER A O 1
ATOM 1613 N N . GLN A 1 202 ? -1.573 -4.867 38.160 1.00 34.53 202 GLN A N 1
ATOM 1614 C CA . GLN A 1 202 ? -1.193 -6.077 38.864 1.00 34.53 202 GLN A CA 1
ATOM 1615 C C . GLN A 1 202 ? -1.803 -7.359 38.282 1.00 34.53 202 GLN A C 1
ATOM 1617 O O . GLN A 1 202 ? -2.996 -7.449 38.018 1.00 34.53 202 GLN A O 1
ATOM 1622 N N . ALA A 1 203 ? -0.968 -8.398 38.247 1.00 38.22 203 ALA A N 1
ATOM 1623 C CA . ALA A 1 203 ? -1.228 -9.663 38.929 1.00 38.22 203 ALA A CA 1
ATOM 1624 C C . ALA A 1 203 ? -2.697 -10.135 38.978 1.00 38.22 203 ALA A C 1
ATOM 1626 O O . ALA A 1 203 ? -3.301 -10.192 40.044 1.00 38.22 203 ALA A O 1
ATOM 1627 N N . ASN A 1 204 ? -3.236 -10.609 37.854 1.00 31.66 204 ASN A N 1
ATOM 1628 C CA . ASN A 1 204 ? -4.090 -11.791 37.908 1.00 31.66 204 ASN A CA 1
ATOM 1629 C C . ASN A 1 204 ? -4.115 -12.544 36.573 1.00 31.66 204 ASN A C 1
ATOM 1631 O O . ASN A 1 204 ? -4.554 -12.039 35.548 1.00 31.66 204 ASN A O 1
ATOM 1635 N N . LYS A 1 205 ? -3.590 -13.771 36.639 1.00 40.09 205 LYS A N 1
ATOM 1636 C CA . LYS A 1 205 ? -3.784 -14.924 35.749 1.00 40.09 205 LYS A CA 1
ATOM 1637 C C . LYS A 1 205 ? -4.714 -14.709 34.539 1.00 40.09 205 LYS A C 1
ATOM 1639 O O . LYS A 1 205 ? -5.906 -14.963 34.650 1.00 40.09 205 LYS A O 1
ATOM 1644 N N . VAL A 1 206 ? -4.135 -14.518 33.355 1.00 32.94 206 VAL A N 1
ATOM 1645 C CA . VAL A 1 206 ? -4.488 -15.351 32.192 1.00 32.94 206 VAL A CA 1
ATOM 1646 C C . VAL A 1 206 ? -3.187 -15.758 31.506 1.00 32.94 206 VAL A C 1
ATOM 1648 O O . VAL A 1 206 ? -2.279 -14.963 31.283 1.00 32.94 206 VAL A O 1
ATOM 1651 N N . ARG A 1 207 ? -3.068 -17.066 31.321 1.00 28.62 207 ARG A N 1
ATOM 1652 C CA . ARG A 1 207 ? -1.869 -17.819 30.971 1.00 28.62 207 ARG A CA 1
ATOM 1653 C C . ARG A 1 207 ? -1.446 -17.491 29.537 1.00 28.62 207 ARG A C 1
ATOM 1655 O O . ARG A 1 207 ? -2.199 -17.745 28.603 1.00 28.62 207 ARG A O 1
ATOM 1662 N N . TYR A 1 208 ? -0.224 -16.993 29.379 1.00 30.33 208 TYR A N 1
ATOM 1663 C CA . TYR A 1 208 ? 0.527 -17.103 28.130 1.00 30.33 208 TYR A CA 1
ATOM 1664 C C . TYR A 1 208 ? 0.644 -18.581 27.726 1.00 30.33 208 TYR A C 1
ATOM 1666 O O . TYR A 1 208 ? 0.945 -19.420 28.573 1.00 30.33 208 TYR A O 1
ATOM 1674 N N . GLY A 1 209 ? 0.429 -18.861 26.438 1.00 37.34 209 GLY A N 1
ATOM 1675 C CA . GLY A 1 209 ? 0.965 -20.008 25.701 1.00 37.34 209 GLY A CA 1
ATOM 1676 C C . GLY A 1 209 ? 0.923 -21.371 26.394 1.00 37.34 209 GLY A C 1
ATOM 1677 O O . GLY A 1 209 ? 1.900 -21.798 27.001 1.00 37.34 209 GLY A O 1
ATOM 1678 N N . SER A 1 210 ? -0.150 -22.128 26.180 1.00 29.95 210 SER A N 1
ATOM 1679 C CA . SER A 1 210 ? -0.050 -23.588 26.179 1.00 29.95 210 SER A CA 1
ATOM 1680 C C . SER A 1 210 ? -0.745 -24.131 24.942 1.00 29.95 210 SER A C 1
ATOM 1682 O O . SER A 1 210 ? -1.972 -24.143 24.859 1.00 29.95 210 SER A O 1
ATOM 1684 N N . VAL A 1 211 ? 0.075 -24.562 23.987 1.00 36.41 211 VAL A N 1
ATOM 1685 C CA . VAL A 1 211 ? -0.303 -25.478 22.916 1.00 36.41 211 VAL A CA 1
ATOM 1686 C C . VAL A 1 211 ? -0.934 -26.701 23.578 1.00 36.41 211 VAL A C 1
ATOM 1688 O O . VAL A 1 211 ? -0.286 -27.401 24.353 1.00 36.41 211 VAL A O 1
ATOM 1691 N N . LEU A 1 212 ? -2.217 -26.928 23.313 1.00 33.66 212 LEU A N 1
ATOM 1692 C CA . LEU A 1 212 ? -2.917 -28.152 23.680 1.00 33.66 212 LEU A CA 1
ATOM 1693 C C . LEU A 1 212 ? -2.497 -29.222 22.663 1.00 33.66 212 LEU A C 1
ATOM 1695 O O . LEU A 1 212 ? -3.183 -29.466 21.674 1.00 33.66 212 LEU A O 1
ATOM 1699 N N . THR A 1 213 ? -1.326 -29.827 22.869 1.00 37.47 213 THR A N 1
ATOM 1700 C CA . THR A 1 213 ? -1.028 -31.137 22.285 1.00 37.47 213 THR A CA 1
ATOM 1701 C C . THR A 1 213 ? -1.993 -32.129 22.916 1.00 37.47 213 THR A C 1
ATOM 1703 O O . THR A 1 213 ? -1.922 -32.427 24.107 1.00 37.47 213 THR A O 1
ATOM 1706 N N . ARG A 1 214 ? -2.970 -32.554 22.119 1.00 33.75 214 ARG A N 1
ATOM 1707 C CA . ARG A 1 214 ? -3.922 -33.603 22.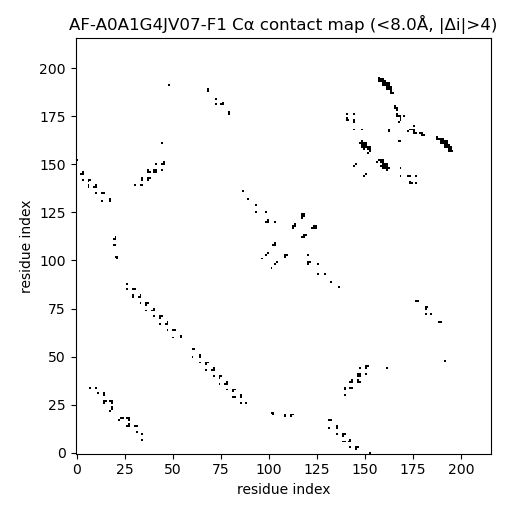456 1.00 33.75 214 ARG A CA 1
ATOM 1708 C C . ARG A 1 214 ? -3.263 -34.924 22.071 1.00 33.75 214 ARG A C 1
ATOM 1710 O O . ARG A 1 214 ? -3.223 -35.249 20.889 1.00 33.75 214 ARG A O 1
ATOM 1717 N N . ASP A 1 215 ? -2.712 -35.619 23.058 1.00 39.22 215 ASP A N 1
ATOM 1718 C CA . ASP A 1 215 ? -2.293 -37.010 22.901 1.00 39.22 215 ASP A CA 1
ATOM 1719 C C . ASP A 1 215 ? -3.529 -37.879 22.613 1.00 39.22 215 ASP A C 1
ATOM 1721 O O . ASP A 1 215 ? -4.574 -37.738 23.262 1.00 39.22 215 ASP A O 1
ATOM 1725 N N . LEU A 1 216 ? -3.388 -38.753 21.618 1.00 35.84 216 LEU A N 1
ATOM 1726 C CA . LEU A 1 216 ? -4.196 -39.945 21.370 1.00 35.84 216 LEU A CA 1
ATOM 1727 C C . LEU A 1 216 ? -3.229 -41.123 21.270 1.00 35.84 216 LEU A C 1
ATOM 1729 O O . LEU A 1 216 ? -2.206 -40.961 20.565 1.00 35.84 216 LEU A O 1
#

Mean predicted aligned error: 12.74 Å

Organism: NCBI:txid1266667

pLDDT: mean 70.63, std 16.75, range [28.62, 91.38]

Foldseek 3Di:
DVPLVVLLVVLLVLLVLLCLQQVDVPLSVLSVLLSVLLQVLLVLLLVLVVLVVVVVDDDVSVVVSLVSVVVNLVSLVVNLVSLVVSVVVLVVCLVPDDCCPRGVVDPSSVVVCVVVVADPPPGHDPVVVVVSSVVSSLSSLVSSLCSNQQHDPPVPFAGKGWDWVQQDCPVQNSCSSVRRPSVPDDDTHIDIDGPVVVPDDDDDDDDDDDDPPDDD

Nearest PDB structures (foldseek):
  7udb-assembly1_B  TM=7.058E-01  e=4.374E+00  Rattus norvegicus
  8d9p-assembly1_A  TM=5.304E-01  e=4.374E+00  synthetic construct
  9dqj-assembly1_A  TM=4.057E-01  e=2.123E+00  Homo sapiens

Sequence (216 aa):
MLTSQLFGLICYVLTYVRYVRDNSLSNVILSVLVVVISQVLHQMVTMYYKKSQRADQGQEQQDELSTIFKILLKCLKYFQAIFAVQFVAALLYHSTLDIEKDVCSWKQGYIFTDIIGEFDCGRGGKWALFALDTALLLCQLLTFNECFTVSGRDPSETVREASMEGFNPHEFGVLSILRFDSFGVHDQELVFTSEQNRLGSQANKVRYGSVLTRDL

Secondary structure (DSSP, 8-state):
-HHHHHHHHHHHHHHHHHHHHH--HHHHHHHHHHHHHHHHHHHHHHHHHHHHTTTTS-HHHHHHHHHHHHHHHHHHHHHHHHHHHHHHHHHHHHHH--HHHHTTT-TTHHHHHHHTT---TTT--THHHHHHHHHHHHHHHHHHHHHHHB----TTS--EEEEBTTB-HHHHGGGHHHH--TTT-SSPPPEEEEGGGGTS----------------